Protein AF-A0A2S7KS00-F1 (afdb_monomer_lite)

Structure (mmCIF, N/CA/C/O backbone):
data_AF-A0A2S7KS00-F1
#
_entry.id   AF-A0A2S7KS00-F1
#
loop_
_atom_site.group_PDB
_atom_site.id
_atom_site.type_symbol
_atom_site.label_atom_id
_atom_site.label_alt_id
_atom_site.label_comp_id
_atom_site.label_asym_id
_atom_site.label_entity_id
_atom_site.label_seq_id
_atom_site.pdbx_PDB_ins_code
_atom_site.Cartn_x
_atom_site.Cartn_y
_atom_site.Cartn_z
_atom_site.occupancy
_atom_site.B_iso_or_equiv
_atom_site.auth_seq_id
_atom_site.auth_comp_id
_atom_site.auth_asym_id
_atom_site.auth_atom_id
_atom_site.pdbx_PDB_model_num
ATOM 1 N N . MET A 1 1 ? -24.571 -26.492 71.566 1.00 61.16 1 MET A N 1
ATOM 2 C CA . MET A 1 1 ? -25.296 -26.239 70.298 1.00 61.16 1 MET A CA 1
ATOM 3 C C . MET A 1 1 ? -25.253 -24.771 69.867 1.00 61.16 1 MET A C 1
ATOM 5 O O . MET A 1 1 ? -24.760 -24.516 68.781 1.00 61.16 1 MET A O 1
ATOM 9 N N . LYS A 1 2 ? -25.636 -23.792 70.708 1.00 59.25 2 LYS A N 1
ATOM 10 C CA . LYS A 1 2 ? -25.633 -22.357 70.330 1.00 59.25 2 LYS A CA 1
ATOM 11 C C . LYS A 1 2 ? -24.275 -21.814 69.836 1.00 59.25 2 LYS A C 1
ATOM 13 O O . LYS A 1 2 ? -24.234 -21.156 68.812 1.00 59.25 2 LYS A O 1
ATOM 18 N N . LYS A 1 3 ? -23.161 -22.161 70.500 1.00 67.00 3 LYS A N 1
ATOM 19 C CA . LYS A 1 3 ? -21.808 -21.694 70.119 1.00 67.00 3 LYS A CA 1
ATOM 20 C C . LYS A 1 3 ? -21.286 -22.278 68.794 1.00 67.00 3 LYS A C 1
ATOM 22 O O . LYS A 1 3 ? -20.526 -21.616 68.103 1.00 67.00 3 LYS A O 1
ATOM 27 N N . VAL A 1 4 ? -21.718 -23.491 68.433 1.00 77.94 4 VAL A N 1
ATOM 28 C CA . VAL A 1 4 ? -21.354 -24.140 67.156 1.00 77.94 4 VAL A CA 1
ATOM 29 C C . VAL A 1 4 ? -22.113 -23.489 66.001 1.00 77.94 4 VAL A C 1
ATOM 31 O O . VAL A 1 4 ? -21.531 -23.222 64.958 1.00 77.94 4 VAL A O 1
ATOM 34 N N . PHE A 1 5 ? -23.386 -23.151 66.221 1.00 80.12 5 PHE A N 1
ATOM 35 C CA . PHE A 1 5 ? -24.198 -22.432 65.241 1.00 80.12 5 PHE A CA 1
ATOM 36 C C . PHE A 1 5 ? -23.624 -21.040 64.932 1.00 80.12 5 PHE A C 1
ATOM 38 O O . PHE A 1 5 ? -23.524 -20.659 63.772 1.00 80.12 5 PHE A O 1
ATOM 45 N N . THR A 1 6 ? -23.162 -20.312 65.956 1.00 78.88 6 THR A N 1
ATOM 46 C CA . THR A 1 6 ? -22.504 -19.006 65.778 1.00 78.88 6 THR A CA 1
ATOM 47 C C . THR A 1 6 ? -21.191 -19.109 64.995 1.00 78.88 6 THR A C 1
ATOM 49 O O . THR A 1 6 ? -20.925 -18.259 64.154 1.00 78.88 6 THR A O 1
ATOM 52 N N . LEU A 1 7 ? -20.388 -20.155 65.226 1.00 78.50 7 LEU A N 1
ATOM 53 C CA . LEU A 1 7 ? -19.131 -20.365 64.500 1.00 78.50 7 LEU A CA 1
ATOM 54 C C . LEU A 1 7 ? -19.376 -20.690 63.016 1.00 78.50 7 LEU A C 1
ATOM 56 O O . LEU A 1 7 ? -18.707 -20.132 62.155 1.00 78.50 7 LEU A O 1
ATOM 60 N N . ILE A 1 8 ? -20.368 -21.537 62.715 1.00 79.56 8 ILE A N 1
ATOM 61 C CA . ILE A 1 8 ? -20.764 -21.869 61.334 1.00 79.56 8 ILE A CA 1
ATOM 62 C C . ILE A 1 8 ? -21.272 -20.622 60.599 1.00 79.56 8 ILE A C 1
ATOM 64 O O . ILE A 1 8 ? -20.906 -20.401 59.447 1.00 79.56 8 ILE A O 1
ATOM 68 N N . LEU A 1 9 ? -22.058 -19.777 61.274 1.00 76.19 9 LEU A N 1
ATOM 69 C CA . LEU A 1 9 ? -22.568 -18.529 60.704 1.00 76.19 9 LEU A CA 1
ATOM 70 C C . LEU A 1 9 ? -21.435 -17.546 60.359 1.00 76.19 9 LEU A C 1
ATOM 72 O O . LEU A 1 9 ? -21.480 -16.916 59.311 1.00 76.19 9 LEU A O 1
ATOM 76 N N . ILE A 1 10 ? -20.400 -17.460 61.203 1.00 76.38 10 ILE A N 1
ATOM 77 C CA . ILE A 1 10 ? -19.220 -16.611 60.974 1.00 76.38 10 ILE A CA 1
ATOM 78 C C . ILE A 1 10 ? -18.357 -17.151 59.820 1.00 76.38 10 ILE A C 1
ATOM 80 O O . ILE A 1 10 ? -17.912 -16.382 58.973 1.00 76.38 10 ILE A O 1
ATOM 84 N N . VAL A 1 11 ? -18.154 -18.469 59.730 1.00 72.75 11 VAL A N 1
ATOM 85 C CA . VAL A 1 11 ? -17.378 -19.090 58.638 1.00 72.75 11 VAL A CA 1
ATOM 86 C C . VAL A 1 11 ? -18.076 -18.926 57.279 1.00 72.75 11 VAL A C 1
ATOM 88 O O . VAL A 1 11 ? -17.405 -18.690 56.278 1.00 72.75 11 VAL A O 1
ATOM 91 N N . LEU A 1 12 ? -19.414 -18.955 57.239 1.00 69.06 12 LEU A N 1
ATOM 92 C CA . LEU A 1 12 ? -20.202 -18.706 56.022 1.00 69.06 12 LEU A CA 1
ATOM 93 C C . LEU A 1 12 ? -20.148 -17.245 55.537 1.00 69.06 12 LEU A C 1
ATOM 95 O O . LEU A 1 12 ? -20.413 -16.997 54.366 1.00 69.06 12 LEU A O 1
ATOM 99 N N . THR A 1 13 ? -19.780 -16.287 56.396 1.00 66.25 13 THR A N 1
ATOM 100 C CA . THR A 1 13 ? -19.637 -14.867 56.012 1.00 66.25 13 THR A CA 1
ATOM 101 C C . THR A 1 13 ? -18.268 -14.498 55.422 1.00 66.25 13 THR A C 1
ATOM 103 O O . THR A 1 13 ? -18.103 -13.375 54.959 1.00 66.25 13 THR A O 1
ATOM 106 N N . PHE A 1 14 ? -17.299 -15.425 55.389 1.00 60.22 14 PHE A N 1
ATOM 107 C CA . PHE A 1 14 ? -15.953 -15.208 54.824 1.00 60.22 14 PHE A CA 1
ATOM 108 C C . PHE A 1 14 ? -15.787 -15.699 53.375 1.00 60.22 14 PHE A C 1
ATOM 110 O O . PHE A 1 14 ? -14.663 -15.869 52.905 1.00 60.22 14 PHE A O 1
ATOM 117 N N . SER A 1 15 ? -16.873 -15.940 52.636 1.00 63.06 15 SER A N 1
ATOM 118 C CA . SER A 1 15 ? -16.767 -16.233 51.204 1.00 63.06 15 SER A CA 1
ATOM 119 C C . SER A 1 15 ? -16.172 -15.029 50.464 1.00 63.06 15 SER A C 1
ATOM 121 O O . SER A 1 15 ? -16.746 -13.941 50.506 1.00 63.06 15 SER A O 1
ATOM 123 N N . SER A 1 16 ? -15.035 -15.223 49.792 1.00 63.44 16 SER A N 1
ATOM 124 C CA . SER A 1 16 ? -14.362 -14.197 48.992 1.00 63.44 16 SER A CA 1
ATOM 125 C C . SER A 1 16 ? -15.311 -13.621 47.940 1.00 63.44 16 SER A C 1
ATOM 127 O O . SER A 1 16 ? -15.657 -14.294 46.970 1.00 63.44 16 SER A O 1
ATOM 129 N N . VAL A 1 17 ? -15.729 -12.370 48.123 1.00 64.88 17 VAL A N 1
ATOM 130 C CA . VAL A 1 17 ? -16.501 -11.634 47.119 1.00 64.88 17 VAL A CA 1
ATOM 131 C C . VAL A 1 17 ? -15.512 -11.134 46.068 1.00 64.88 17 VAL A C 1
ATOM 133 O O . VAL A 1 17 ? -14.644 -10.317 46.373 1.00 64.88 17 VAL A O 1
ATOM 136 N N . ARG A 1 18 ? -15.596 -11.648 44.837 1.00 68.81 18 ARG A N 1
ATOM 137 C CA . ARG A 1 18 ? -14.842 -11.094 43.704 1.00 68.81 18 ARG A CA 1
ATOM 138 C C . ARG A 1 18 ? -15.461 -9.746 43.320 1.00 68.81 18 ARG A C 1
ATOM 140 O O . ARG A 1 18 ? -16.644 -9.687 42.998 1.00 68.81 18 ARG A O 1
ATOM 147 N N . ALA A 1 19 ? -14.674 -8.672 43.368 1.00 70.75 19 ALA A N 1
ATOM 148 C CA . ALA A 1 19 ? -15.085 -7.338 42.934 1.00 70.75 19 ALA A CA 1
ATOM 149 C C . ALA A 1 19 ? -14.701 -7.129 41.460 1.00 70.75 19 ALA A C 1
ATOM 151 O O . ALA A 1 19 ? -13.689 -6.511 41.151 1.00 70.75 19 ALA A O 1
ATOM 152 N N . GLN A 1 20 ? -15.493 -7.702 40.559 1.00 85.38 20 GLN A N 1
ATOM 153 C CA . GLN A 1 20 ? -15.443 -7.440 39.118 1.00 85.38 20 GLN A CA 1
ATOM 154 C C . GLN A 1 20 ? -16.557 -6.454 38.758 1.00 85.38 20 GLN A C 1
ATOM 156 O O . GLN A 1 20 ? -17.681 -6.587 39.252 1.00 85.38 20 GLN A O 1
ATOM 161 N N . ILE A 1 21 ? -16.252 -5.445 37.941 1.00 91.38 21 ILE A N 1
ATOM 162 C CA . ILE A 1 21 ? -17.229 -4.425 37.555 1.00 91.38 21 ILE A CA 1
ATOM 163 C C . ILE A 1 21 ? -17.956 -4.916 36.305 1.00 91.38 21 ILE A C 1
ATOM 165 O O . ILE A 1 21 ? -17.418 -4.879 35.206 1.00 91.38 21 ILE A O 1
ATOM 169 N N . GLY A 1 22 ? -19.190 -5.381 36.476 1.00 90.19 22 GLY A N 1
ATOM 170 C CA . GLY A 1 22 ? -20.111 -5.620 35.369 1.00 90.19 22 GLY A CA 1
ATOM 171 C C . GLY A 1 22 ? -21.019 -4.414 35.157 1.00 90.19 22 GLY A C 1
ATOM 172 O O . GLY A 1 22 ? -21.715 -4.006 36.087 1.00 90.19 22 GLY A O 1
ATOM 173 N N . ILE A 1 23 ? -21.057 -3.858 33.947 1.00 94.19 23 ILE A N 1
ATOM 174 C CA . ILE A 1 23 ? -22.064 -2.871 33.543 1.00 94.19 23 ILE A CA 1
ATOM 175 C C . ILE A 1 23 ? -23.033 -3.560 32.590 1.00 94.19 23 ILE A C 1
ATOM 177 O O . ILE A 1 23 ? -22.658 -4.006 31.507 1.00 94.19 23 ILE A O 1
ATOM 181 N N . ASN A 1 24 ? -24.297 -3.646 33.012 1.00 92.19 24 ASN A N 1
ATOM 182 C CA . ASN A 1 24 ? -25.370 -4.315 32.270 1.00 92.19 24 ASN A CA 1
ATOM 183 C C . ASN A 1 24 ? -25.102 -5.818 31.989 1.00 92.19 24 ASN A C 1
ATOM 185 O O . ASN A 1 24 ? -25.682 -6.412 31.087 1.00 92.19 24 ASN A O 1
ATOM 189 N N . THR A 1 25 ? -24.263 -6.451 32.817 1.00 91.62 25 THR A N 1
ATOM 190 C CA . THR A 1 25 ? -24.068 -7.905 32.905 1.00 91.62 25 THR A CA 1
ATOM 191 C C . THR A 1 25 ? -23.959 -8.313 34.375 1.00 91.62 25 THR A C 1
ATOM 193 O O . THR A 1 25 ? -23.374 -7.596 35.186 1.00 91.62 25 THR A O 1
ATOM 196 N N . THR A 1 26 ? -24.544 -9.456 34.738 1.00 89.75 26 THR A N 1
ATOM 197 C CA . THR A 1 26 ? -24.428 -10.033 36.095 1.00 89.75 26 THR A CA 1
ATOM 198 C C . THR A 1 26 ? -23.352 -11.112 36.183 1.00 89.75 26 THR A C 1
ATOM 200 O O . THR A 1 26 ? -23.001 -11.550 37.276 1.00 89.75 26 THR A O 1
ATOM 203 N N . THR A 1 27 ? -22.793 -11.505 35.040 1.00 90.62 27 THR A N 1
ATOM 204 C CA . THR A 1 27 ? -21.744 -12.515 34.921 1.00 90.62 27 THR A CA 1
ATOM 205 C C . THR A 1 27 ? -20.602 -11.964 34.065 1.00 90.62 27 THR A C 1
ATOM 207 O O . THR A 1 27 ? -20.501 -12.346 32.898 1.00 90.62 27 THR A O 1
ATOM 210 N N . PRO A 1 28 ? -19.771 -11.042 34.596 1.00 91.56 28 PRO A N 1
ATOM 211 C CA . PRO A 1 28 ? -18.593 -10.560 33.878 1.00 91.56 28 PRO A CA 1
ATOM 212 C C . PRO A 1 28 ? -17.694 -11.709 33.415 1.00 91.56 28 PRO A C 1
ATOM 214 O O . PRO A 1 28 ? -17.532 -12.687 34.154 1.00 91.56 28 PRO A O 1
ATOM 217 N N . ALA A 1 29 ? -17.126 -11.581 32.216 1.00 92.00 29 ALA A N 1
ATOM 218 C CA . ALA A 1 29 ? -16.214 -12.557 31.633 1.00 92.00 29 ALA A CA 1
ATOM 219 C C . ALA A 1 29 ? -15.033 -12.870 32.569 1.00 92.00 29 ALA A C 1
ATOM 221 O O . ALA A 1 29 ? -14.510 -11.993 33.263 1.00 92.00 29 ALA A O 1
ATOM 222 N N . ASP A 1 30 ? -14.592 -14.132 32.592 1.00 89.75 30 ASP A N 1
ATOM 223 C CA . ASP A 1 30 ? -13.429 -14.515 33.394 1.00 89.75 30 ASP A CA 1
ATOM 224 C C . ASP A 1 30 ? -12.167 -13.844 32.829 1.00 89.75 30 ASP A C 1
ATOM 226 O O . ASP A 1 30 ? -11.928 -13.853 31.623 1.00 89.75 30 ASP A O 1
ATOM 230 N N . GLY A 1 31 ? -11.390 -13.209 33.706 1.00 88.19 31 GLY A N 1
ATOM 231 C CA . GLY A 1 31 ? -10.249 -12.369 33.328 1.00 88.19 31 GLY A CA 1
ATOM 232 C C . GLY A 1 31 ? -10.566 -10.881 33.110 1.00 88.19 31 GLY A C 1
ATOM 233 O O . GLY A 1 31 ? -9.629 -10.090 33.028 1.00 88.19 31 GLY A O 1
ATOM 234 N N . ALA A 1 32 ? -11.837 -10.463 33.085 1.00 90.56 32 ALA A N 1
ATOM 235 C CA . ALA A 1 32 ? -12.204 -9.050 32.963 1.00 90.56 32 ALA A CA 1
ATOM 236 C C . ALA A 1 32 ? -12.336 -8.366 34.337 1.00 90.56 32 ALA A C 1
ATOM 238 O O . ALA A 1 32 ? -13.118 -8.785 35.192 1.00 90.56 32 ALA A O 1
ATOM 239 N N . ILE A 1 33 ? -11.605 -7.264 34.540 1.00 92.44 33 ILE A N 1
ATOM 240 C CA . ILE A 1 33 ? -11.817 -6.366 35.694 1.00 92.44 33 ILE A CA 1
ATOM 241 C C . ILE A 1 33 ? -13.057 -5.480 35.470 1.00 92.44 33 ILE A C 1
ATOM 243 O O . ILE A 1 33 ? -13.782 -5.184 36.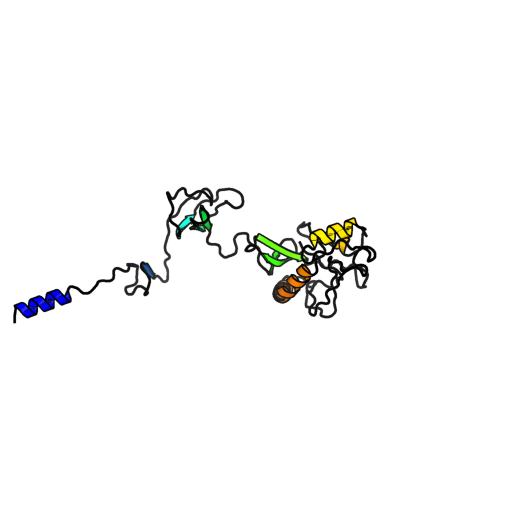423 1.00 92.44 33 ILE A O 1
ATOM 247 N N . LEU A 1 34 ? -13.318 -5.102 34.215 1.00 93.00 34 LEU A N 1
ATOM 248 C CA . LEU A 1 34 ? -14.488 -4.356 33.757 1.00 93.00 34 LEU A CA 1
ATOM 249 C C . LEU A 1 34 ? -15.080 -5.063 32.531 1.00 93.00 34 LEU A C 1
ATOM 251 O O . LEU A 1 34 ? -14.376 -5.254 31.544 1.00 93.00 34 LEU A O 1
ATOM 255 N N . ASP A 1 35 ? -16.358 -5.428 32.595 1.00 94.94 35 ASP A N 1
ATOM 256 C CA . ASP A 1 35 ? -17.117 -6.022 31.490 1.00 94.94 35 ASP A CA 1
ATOM 257 C C . ASP A 1 35 ? -18.397 -5.211 31.255 1.00 94.94 35 ASP A C 1
ATOM 259 O O . ASP A 1 35 ? -19.168 -4.959 32.186 1.00 94.94 35 ASP A O 1
ATOM 263 N N . ILE A 1 36 ? -18.610 -4.767 30.018 1.00 95.12 36 ILE A N 1
ATOM 264 C CA . ILE A 1 36 ? -19.719 -3.897 29.626 1.00 95.12 36 ILE A CA 1
ATOM 265 C C . ILE A 1 36 ? -20.469 -4.580 28.487 1.00 95.12 36 ILE A C 1
ATOM 267 O O . ILE A 1 36 ? -19.920 -4.767 27.404 1.00 95.12 36 ILE A O 1
ATOM 271 N N . SER A 1 37 ? -21.743 -4.911 28.711 1.00 94.75 37 SER A N 1
ATOM 272 C CA . SER A 1 37 ? -22.574 -5.592 27.714 1.00 94.75 37 SER A CA 1
ATOM 273 C C . SER A 1 37 ? -23.745 -4.722 27.266 1.00 94.75 37 SER A C 1
ATOM 275 O O . SER A 1 37 ? -24.525 -4.230 28.079 1.00 94.75 37 SER A O 1
ATOM 277 N N . SER A 1 38 ? -23.907 -4.521 25.962 1.00 95.50 38 SER A N 1
ATOM 278 C CA . SER A 1 38 ? -25.078 -3.872 25.370 1.00 95.50 38 SER A CA 1
ATOM 279 C C . SER A 1 38 ? -25.224 -4.305 23.913 1.00 95.50 38 SER A C 1
ATOM 281 O O . SER A 1 38 ? -24.229 -4.549 23.238 1.00 95.50 38 SER A O 1
ATOM 283 N N . SER A 1 39 ? -26.462 -4.414 23.427 1.00 96.00 39 SER A N 1
ATOM 284 C CA . SER A 1 39 ? -26.762 -4.700 22.018 1.00 96.00 39 SER A CA 1
ATOM 285 C C . SER A 1 39 ? -26.908 -3.440 21.160 1.00 96.00 39 SER A C 1
ATOM 287 O O . SER A 1 39 ? -27.015 -3.548 19.943 1.00 96.00 39 SER A O 1
ATOM 289 N N . ASP A 1 40 ? -26.992 -2.262 21.784 1.00 96.00 40 ASP A N 1
ATOM 290 C CA . ASP A 1 40 ? -27.431 -1.016 21.144 1.00 96.00 40 ASP A CA 1
ATOM 291 C C . ASP A 1 40 ? -26.721 0.253 21.656 1.00 96.00 40 ASP A C 1
ATOM 293 O O . ASP A 1 40 ? -27.003 1.352 21.176 1.00 96.00 40 ASP A O 1
ATOM 297 N N . LYS A 1 41 ? -25.797 0.136 22.617 1.00 95.12 41 LYS A N 1
ATOM 298 C CA . LYS A 1 41 ? -25.021 1.250 23.181 1.00 95.12 41 LYS A CA 1
ATOM 299 C C . LYS A 1 41 ? -23.530 0.941 23.156 1.00 95.12 41 LYS A C 1
ATOM 301 O O . LYS A 1 41 ? -23.116 -0.200 23.332 1.00 95.12 41 LYS A O 1
ATOM 306 N N . GLY A 1 42 ? -22.732 1.990 22.987 1.00 90.94 42 GLY A N 1
ATOM 307 C CA . GLY A 1 42 ? -21.276 1.938 23.091 1.00 90.94 42 GLY A CA 1
ATOM 308 C C . GLY A 1 42 ? -20.753 2.521 24.403 1.00 90.94 42 GLY A C 1
ATOM 309 O O . GLY A 1 42 ? -21.511 3.020 25.239 1.00 90.94 42 GLY A O 1
ATOM 310 N N . VAL A 1 43 ? -19.430 2.492 24.551 1.00 93.81 43 VAL A N 1
ATOM 311 C CA . VAL A 1 43 ? -18.707 3.162 25.636 1.00 93.81 43 VAL A CA 1
ATOM 312 C C . VAL A 1 43 ? -18.155 4.479 25.106 1.00 93.81 43 VAL A C 1
ATOM 314 O O . VAL A 1 43 ? -17.436 4.504 24.109 1.00 93.81 43 VAL A O 1
ATOM 317 N N . MET A 1 44 ? -18.495 5.577 25.776 1.00 92.31 44 MET A N 1
ATOM 318 C CA . MET A 1 44 ? -17.906 6.880 25.490 1.00 92.31 44 MET A CA 1
ATOM 319 C C . MET A 1 44 ? -16.665 7.063 26.361 1.00 92.31 44 MET A C 1
ATOM 321 O O . MET A 1 44 ? -16.760 7.102 27.588 1.00 92.31 44 MET A O 1
ATOM 325 N N . PHE A 1 45 ? -15.510 7.159 25.716 1.00 94.50 45 PHE A N 1
ATOM 326 C CA . PHE A 1 45 ? -14.235 7.444 26.367 1.00 94.50 45 PHE A CA 1
ATOM 327 C C . PHE A 1 45 ? -14.008 8.959 26.486 1.00 94.50 45 PHE A C 1
ATOM 329 O O . PHE A 1 45 ? -14.758 9.732 25.882 1.00 94.50 45 PHE A O 1
ATOM 336 N N . PRO A 1 46 ? -13.017 9.416 27.276 1.00 97.00 46 PRO A N 1
ATOM 337 C CA . PRO A 1 46 ? -12.711 10.837 27.387 1.00 97.00 46 PRO A CA 1
ATOM 338 C C . PRO A 1 46 ? -12.439 11.469 26.017 1.00 97.00 46 PRO A C 1
ATOM 340 O O . PRO A 1 46 ? -11.557 11.023 25.282 1.00 97.00 46 PRO A O 1
ATOM 343 N N . ASN A 1 47 ? -13.196 12.518 25.697 1.00 97.44 47 ASN A N 1
ATOM 344 C CA . ASN A 1 47 ? -12.987 13.333 24.506 1.00 97.44 47 ASN A CA 1
ATOM 345 C C . ASN A 1 47 ? -11.980 14.435 24.827 1.00 97.44 47 ASN A C 1
ATOM 347 O O . ASN A 1 47 ? -12.258 15.289 25.672 1.00 97.44 47 ASN A O 1
ATOM 351 N N . ILE A 1 48 ? -10.839 14.434 24.148 1.00 97.00 48 ILE A N 1
ATOM 352 C CA . ILE A 1 48 ? -9.769 15.408 24.360 1.00 97.00 48 ILE A CA 1
ATOM 353 C C . ILE A 1 48 ? -9.369 16.062 23.038 1.00 97.00 48 ILE A C 1
ATOM 355 O O . ILE A 1 48 ? -9.467 15.452 21.980 1.00 97.00 48 ILE A O 1
ATOM 359 N N . ALA A 1 49 ? -8.912 17.309 23.084 1.00 97.69 49 ALA A N 1
ATOM 360 C CA . ALA A 1 49 ? -8.352 17.984 21.918 1.00 97.69 49 ALA A CA 1
ATOM 361 C C . ALA A 1 49 ? -6.825 17.860 21.965 1.00 97.69 49 ALA A C 1
ATOM 363 O O . ALA A 1 49 ? -6.178 18.602 22.704 1.00 97.69 49 ALA A O 1
ATOM 364 N N . LEU A 1 50 ? -6.266 16.910 21.214 1.00 97.69 50 LEU A N 1
ATOM 365 C CA . LEU A 1 50 ? -4.818 16.774 21.063 1.00 97.69 50 LEU A CA 1
ATOM 366 C C . LEU A 1 50 ? -4.272 17.891 20.170 1.00 97.69 50 LEU A C 1
ATOM 368 O O . LEU A 1 50 ? -4.922 18.305 19.209 1.00 97.69 50 LEU A O 1
ATOM 372 N N . SER A 1 51 ? -3.068 18.374 20.474 1.00 97.00 51 SER A N 1
ATOM 373 C CA . SER A 1 51 ? -2.373 19.360 19.635 1.00 97.00 51 SER A CA 1
ATOM 374 C C . SER A 1 51 ? -1.401 18.729 18.640 1.00 97.00 51 SER A C 1
ATOM 376 O O . SER A 1 51 ? -1.152 19.319 17.593 1.00 97.00 51 SER A O 1
ATOM 378 N N . SER A 1 52 ? -0.835 17.571 18.984 1.00 95.31 52 SER A N 1
ATOM 379 C CA . SER A 1 52 ? 0.139 16.808 18.198 1.00 95.31 52 SER A CA 1
ATOM 380 C C . SER A 1 52 ? 0.284 15.412 18.814 1.00 95.31 52 SER A C 1
ATOM 382 O O . SER A 1 52 ? -0.100 15.217 19.971 1.00 95.31 52 SER A O 1
ATOM 384 N N . ARG A 1 53 ? 0.826 14.444 18.070 1.00 94.94 53 ARG A N 1
ATOM 385 C CA . ARG A 1 53 ? 1.057 13.082 18.580 1.00 94.94 53 ARG A CA 1
ATOM 386 C C . ARG A 1 53 ? 2.151 13.025 19.644 1.00 94.94 53 ARG A C 1
ATOM 388 O O . ARG A 1 53 ? 2.003 12.292 20.608 1.00 94.94 53 ARG A O 1
ATOM 395 N N . ASP A 1 54 ? 3.186 13.840 19.519 1.00 95.19 54 ASP A N 1
ATOM 396 C CA . ASP A 1 54 ? 4.355 13.917 20.408 1.00 95.19 54 ASP A CA 1
ATOM 397 C C . ASP A 1 54 ? 4.160 14.848 21.623 1.00 95.19 54 ASP A C 1
ATOM 399 O O . ASP A 1 54 ? 5.113 15.211 22.313 1.00 95.19 54 ASP A O 1
ATOM 403 N N . VAL A 1 55 ? 2.920 15.270 21.898 1.00 96.62 55 VAL A N 1
ATOM 404 C CA . VAL A 1 55 ? 2.588 16.155 23.021 1.00 96.62 55 VAL A CA 1
ATOM 405 C C . VAL A 1 55 ? 1.635 15.443 23.976 1.00 96.62 55 VAL A C 1
ATOM 407 O O . VAL A 1 55 ? 0.492 15.159 23.629 1.00 96.62 55 VAL A O 1
ATOM 410 N N . GLU A 1 56 ? 2.081 15.210 25.214 1.00 96.50 56 GLU A N 1
ATOM 411 C CA . GLU A 1 56 ? 1.276 14.564 26.268 1.00 96.50 56 GLU A CA 1
ATOM 412 C C . GLU A 1 56 ? -0.019 15.330 26.580 1.00 96.50 56 GLU A C 1
ATOM 414 O O . GLU A 1 56 ? -1.095 14.746 26.747 1.00 96.50 56 GLU A O 1
ATOM 419 N N . ALA A 1 57 ? 0.073 16.663 26.625 1.00 95.56 57 ALA A N 1
ATOM 420 C CA . ALA A 1 57 ? -1.060 17.527 26.920 1.00 95.56 57 ALA A CA 1
ATOM 421 C C . ALA A 1 57 ? -2.215 17.290 25.923 1.00 95.56 57 ALA A C 1
ATOM 423 O O . ALA A 1 57 ? -1.989 17.159 24.720 1.00 95.56 57 ALA A O 1
ATOM 424 N N . PRO A 1 58 ? -3.475 17.274 26.395 1.00 95.25 58 PRO A N 1
ATOM 425 C CA . PRO A 1 58 ? -3.954 17.760 27.690 1.00 95.25 58 PRO A CA 1
ATOM 426 C C . PRO A 1 58 ? -3.930 16.726 28.828 1.00 95.25 58 PRO A C 1
ATOM 428 O O . PRO A 1 58 ? -4.359 17.052 29.935 1.00 95.25 58 PRO A O 1
ATOM 431 N N . VAL A 1 59 ? -3.458 15.500 28.591 1.00 95.56 59 VAL A N 1
ATOM 432 C CA . VAL A 1 59 ? -3.314 14.502 29.657 1.00 95.56 59 VAL A CA 1
ATOM 433 C C . VAL A 1 59 ? -1.962 14.717 30.331 1.00 95.56 59 VAL A C 1
ATOM 435 O O . VAL A 1 59 ? -0.936 14.780 29.672 1.00 95.56 59 VAL A O 1
ATOM 438 N N . THR A 1 60 ? -1.950 14.902 31.649 1.00 95.12 60 THR A N 1
ATOM 439 C CA . THR A 1 60 ? -0.702 15.078 32.408 1.00 95.12 60 THR A CA 1
ATOM 440 C C . THR A 1 60 ? -0.151 13.715 32.799 1.00 95.12 60 THR A C 1
ATOM 442 O O . THR A 1 60 ? -0.883 12.955 33.433 1.00 95.12 60 THR A O 1
ATOM 445 N N . GLU A 1 61 ? 1.111 13.434 32.456 1.00 93.56 61 GLU A N 1
ATOM 446 C CA . GLU A 1 61 ? 1.795 12.165 32.759 1.00 93.56 61 GLU A CA 1
ATOM 447 C C . GLU A 1 61 ? 0.964 10.939 32.322 1.00 93.56 61 GLU A C 1
ATOM 449 O O . GLU A 1 61 ? 0.594 10.096 33.155 1.00 93.56 61 GLU A O 1
ATOM 454 N N . PRO A 1 62 ? 0.567 10.852 31.036 1.00 95.31 62 PRO A N 1
ATOM 455 C CA . PRO A 1 62 ? -0.229 9.735 30.568 1.00 95.31 62 PRO A CA 1
ATOM 456 C C . PRO A 1 62 ? 0.521 8.414 30.784 1.00 95.31 62 PRO A C 1
ATOM 458 O O . PRO A 1 62 ? 1.669 8.236 30.392 1.00 95.31 62 PRO A O 1
ATOM 461 N N . THR A 1 63 ? -0.143 7.458 31.431 1.00 96.69 63 THR A N 1
ATOM 462 C CA . THR A 1 63 ? 0.376 6.094 31.578 1.00 96.69 63 THR A CA 1
ATOM 463 C C . THR A 1 63 ? 0.183 5.325 30.273 1.00 96.69 63 THR A C 1
ATOM 465 O O . THR A 1 63 ? -0.814 5.534 29.576 1.00 96.69 63 THR A O 1
ATOM 468 N N . HIS A 1 64 ? 1.104 4.410 29.960 1.00 96.31 64 HIS A N 1
ATOM 469 C CA . HIS A 1 64 ? 0.983 3.510 28.813 1.00 96.31 64 HIS A CA 1
ATOM 470 C C . HIS A 1 64 ? -0.412 2.874 28.729 1.00 96.31 64 HIS A C 1
ATOM 472 O O . HIS A 1 64 ? -0.933 2.344 29.716 1.00 96.31 64 HIS A O 1
ATOM 478 N N . GLY A 1 65 ? -1.018 2.921 27.544 1.00 95.19 65 GLY A N 1
ATOM 479 C CA . GLY A 1 65 ? -2.333 2.337 27.287 1.00 95.19 65 GLY A CA 1
ATOM 480 C C . GLY A 1 65 ? -3.526 3.196 27.720 1.00 95.19 65 GLY A C 1
ATOM 481 O O . GLY A 1 65 ? -4.662 2.725 27.626 1.00 95.19 65 GLY A O 1
ATOM 482 N N . ILE A 1 66 ? -3.328 4.446 28.165 1.00 95.69 66 ILE A N 1
ATOM 483 C CA . ILE A 1 66 ? -4.444 5.396 28.308 1.00 95.69 66 ILE A CA 1
ATOM 484 C C . ILE A 1 66 ? -5.134 5.560 26.958 1.00 95.69 66 ILE A C 1
ATOM 486 O O . ILE A 1 66 ? -4.476 5.871 25.975 1.00 95.69 66 ILE A O 1
ATOM 490 N N . PHE A 1 67 ? -6.456 5.394 26.938 1.00 95.25 67 PHE A N 1
ATOM 491 C CA . PHE A 1 67 ? -7.283 5.424 25.735 1.00 95.25 67 PHE A CA 1
ATOM 492 C C . PHE A 1 67 ? -8.241 6.616 25.743 1.00 95.25 67 PHE A C 1
ATOM 494 O O . PHE A 1 67 ? -8.946 6.860 26.728 1.00 95.25 67 PHE A O 1
ATOM 501 N N . VAL A 1 68 ? -8.288 7.344 24.631 1.00 97.06 68 VAL A N 1
ATOM 502 C CA . VAL A 1 68 ? -9.026 8.605 24.489 1.00 97.06 68 VAL A CA 1
ATOM 503 C C . VAL A 1 68 ? -9.590 8.753 23.079 1.00 97.06 68 VAL A C 1
ATOM 505 O O . VAL A 1 68 ? -9.121 8.125 22.131 1.00 97.06 68 VAL A O 1
ATOM 508 N N . PHE A 1 69 ? -10.594 9.610 22.925 1.00 97.00 69 PHE A N 1
ATOM 509 C CA . PHE A 1 69 ? -11.054 10.061 21.615 1.00 97.00 69 PHE A CA 1
ATOM 510 C C . PHE A 1 69 ? -10.546 11.484 21.371 1.00 97.00 69 PHE A C 1
ATOM 512 O O . PHE A 1 69 ? -10.912 12.416 22.090 1.00 97.00 69 PHE A O 1
ATOM 519 N N . ASN A 1 70 ? -9.697 11.661 20.363 1.00 97.38 70 ASN A N 1
ATOM 520 C CA . ASN A 1 70 ? -9.261 12.974 19.920 1.00 97.38 70 ASN A CA 1
ATOM 521 C C . ASN A 1 70 ? -10.376 13.667 19.124 1.00 97.38 70 ASN A C 1
ATOM 523 O O . ASN A 1 70 ? -10.964 13.074 18.220 1.00 97.38 70 ASN A O 1
ATOM 527 N N . THR A 1 71 ? -10.639 14.937 19.422 1.00 97.06 71 THR A N 1
ATOM 528 C CA . THR A 1 71 ? -11.638 15.761 18.723 1.00 97.06 71 THR A CA 1
ATOM 529 C C . THR A 1 71 ? -11.033 16.797 17.778 1.00 97.06 71 THR A C 1
ATOM 531 O O . THR A 1 71 ? -11.781 17.487 17.089 1.00 97.06 71 THR A O 1
ATOM 534 N N . ALA A 1 72 ? -9.711 16.972 17.777 1.00 95.31 72 ALA A N 1
ATOM 535 C CA . ALA A 1 72 ? -9.039 18.043 17.047 1.00 95.31 72 ALA A CA 1
ATOM 536 C C . ALA A 1 72 ? -8.376 17.552 15.752 1.00 95.31 72 ALA A C 1
ATOM 538 O O . ALA A 1 72 ? -7.866 16.437 15.687 1.00 95.31 72 ALA A O 1
ATOM 539 N N . THR A 1 73 ? -8.329 18.430 14.749 1.00 93.62 73 THR A N 1
ATOM 540 C CA . THR A 1 73 ? -7.363 18.341 13.648 1.00 93.62 73 THR A CA 1
ATOM 541 C C . THR A 1 73 ? -6.262 19.359 13.923 1.00 93.62 73 THR A C 1
ATOM 543 O O . THR A 1 73 ? -6.541 20.560 13.922 1.00 93.62 73 THR A O 1
ATOM 546 N N . ALA A 1 74 ? -5.049 18.902 14.221 1.00 91.31 74 ALA A N 1
ATOM 547 C CA . ALA A 1 74 ? -3.936 19.755 14.647 1.00 91.31 74 ALA A CA 1
ATOM 548 C C . ALA A 1 74 ? -2.574 19.114 14.320 1.00 91.31 74 ALA A C 1
ATOM 550 O O . ALA A 1 74 ? -2.515 17.969 13.880 1.00 91.31 74 ALA A O 1
ATOM 551 N N . GLY A 1 75 ? -1.483 19.853 14.537 1.00 89.75 75 GLY A N 1
ATOM 552 C CA . GLY A 1 75 ? -0.123 19.409 14.218 1.00 89.75 75 GLY A CA 1
ATOM 553 C C . GLY A 1 75 ? 0.211 19.508 12.724 1.00 89.75 75 GLY A C 1
ATOM 554 O O . GLY A 1 75 ? -0.569 20.032 11.926 1.00 89.75 75 GLY A O 1
ATOM 555 N N . THR A 1 76 ? 1.401 19.040 12.350 1.00 78.12 76 THR A N 1
ATOM 556 C CA . THR A 1 76 ? 1.908 19.054 10.967 1.00 78.12 76 THR A CA 1
ATOM 557 C C . THR A 1 76 ? 2.730 17.802 10.678 1.00 78.12 76 THR A C 1
ATOM 559 O O . THR A 1 76 ? 3.443 17.332 11.563 1.00 78.12 76 THR A O 1
ATOM 562 N N . GLY A 1 77 ? 2.690 17.311 9.436 1.00 80.50 77 GLY A N 1
ATOM 563 C CA . GLY A 1 77 ? 3.439 16.119 9.018 1.00 80.50 77 GLY A CA 1
ATOM 564 C C . GLY A 1 77 ? 3.028 14.860 9.790 1.00 80.50 77 GLY A C 1
ATOM 565 O O . GLY A 1 77 ? 1.868 14.723 10.174 1.00 80.50 77 GLY A O 1
ATOM 566 N N . ASP A 1 78 ? 3.990 13.980 10.062 1.00 76.19 78 ASP A N 1
ATOM 567 C CA . ASP A 1 78 ? 3.782 12.669 10.708 1.00 76.19 78 ASP A CA 1
ATOM 568 C C . ASP A 1 78 ? 3.213 12.742 12.135 1.00 76.19 78 ASP A C 1
ATOM 570 O O . ASP A 1 78 ? 2.657 11.764 12.648 1.00 76.19 78 ASP A O 1
ATOM 574 N N . MET A 1 79 ? 3.331 13.912 12.770 1.00 86.56 79 MET A N 1
ATOM 575 C CA . MET A 1 79 ? 2.839 14.178 14.125 1.00 86.56 79 MET A CA 1
ATOM 576 C C . MET A 1 79 ? 1.440 14.800 14.139 1.00 86.56 79 MET A C 1
ATOM 578 O O . MET A 1 79 ? 0.898 15.091 15.208 1.00 86.56 79 MET A O 1
ATOM 582 N N . ALA A 1 80 ? 0.832 15.003 12.967 1.00 84.00 80 ALA A N 1
ATOM 583 C CA . ALA A 1 80 ? -0.526 15.506 12.872 1.00 84.00 80 ALA A CA 1
ATOM 584 C C . ALA A 1 80 ? -1.527 14.554 13.543 1.00 84.00 80 ALA A C 1
ATOM 586 O O . ALA A 1 80 ? -1.413 13.326 13.508 1.00 84.00 80 ALA A O 1
ATOM 587 N N . VAL A 1 81 ? -2.545 15.153 14.148 1.00 91.12 81 VAL A N 1
ATOM 588 C CA . VAL A 1 81 ? -3.677 14.458 14.749 1.00 91.12 81 VAL A CA 1
ATOM 589 C C . VAL A 1 81 ? -4.951 14.824 14.007 1.00 91.12 81 VAL A C 1
ATOM 591 O O . VAL A 1 81 ? -5.120 15.953 13.546 1.00 91.12 81 VAL A O 1
ATOM 594 N N . THR A 1 82 ? -5.862 13.866 13.911 1.00 92.31 82 THR A N 1
ATOM 595 C CA . THR A 1 82 ? -7.200 14.027 13.335 1.00 92.31 82 THR A CA 1
ATOM 596 C C . THR A 1 82 ? -8.223 13.382 14.269 1.00 92.31 82 THR A C 1
ATOM 598 O O . THR A 1 82 ? -7.848 12.582 15.134 1.00 92.31 82 THR A O 1
ATOM 601 N N . PRO A 1 83 ? -9.522 13.709 14.159 1.00 94.19 83 PRO A N 1
ATOM 602 C CA . PRO A 1 83 ? -10.532 13.096 15.007 1.00 94.19 83 PRO A CA 1
ATOM 603 C C . PRO A 1 83 ? -10.518 11.561 14.928 1.00 94.19 83 PRO A C 1
ATOM 605 O O . PRO A 1 83 ? -10.500 10.980 13.840 1.00 94.19 83 PRO A O 1
ATOM 608 N N . GLY A 1 84 ? -10.517 10.887 16.078 1.00 93.06 84 GLY A N 1
ATOM 609 C CA . GLY A 1 84 ? -10.424 9.427 16.147 1.00 93.06 84 GLY A CA 1
ATOM 610 C C . GLY A 1 84 ? -9.972 8.915 17.509 1.00 93.06 84 GLY A C 1
ATOM 611 O O . GLY A 1 84 ? -9.711 9.695 18.421 1.00 93.06 84 GLY A O 1
ATOM 612 N N . TYR A 1 85 ? -9.880 7.597 17.656 1.00 94.88 85 TYR A N 1
ATOM 613 C CA . TYR A 1 85 ? -9.393 6.984 18.890 1.00 94.88 85 TYR A CA 1
ATOM 614 C C . TYR A 1 85 ? -7.868 6.954 18.922 1.00 94.88 85 TYR A C 1
ATOM 616 O O . TYR A 1 85 ? -7.236 6.608 17.926 1.00 94.88 85 TYR A O 1
ATOM 624 N N . TYR A 1 86 ? -7.293 7.283 20.074 1.00 95.81 86 TYR A N 1
ATOM 625 C CA . TYR A 1 86 ? -5.856 7.260 20.323 1.00 95.81 86 TYR A CA 1
ATOM 626 C C . TYR A 1 86 ? -5.557 6.542 21.634 1.00 95.81 86 TYR A C 1
ATOM 628 O O . TYR A 1 86 ? -6.382 6.532 22.554 1.00 95.81 86 TYR A O 1
ATOM 636 N N . TRP A 1 87 ? -4.356 5.983 21.728 1.00 97.06 87 TRP A N 1
ATOM 637 C CA . TRP A 1 87 ? -3.778 5.538 22.986 1.00 97.06 87 TRP A CA 1
ATOM 638 C C . TRP A 1 87 ? -2.369 6.096 23.181 1.00 97.06 87 TRP A C 1
ATOM 640 O O . TRP A 1 87 ? -1.703 6.433 22.206 1.00 97.06 87 TRP A O 1
ATOM 650 N N . TRP A 1 88 ? -1.939 6.240 24.432 1.00 97.38 88 TRP A N 1
ATOM 651 C CA . TRP A 1 88 ? -0.589 6.707 24.751 1.00 97.38 88 TRP A CA 1
ATOM 652 C C . TRP A 1 88 ? 0.414 5.552 24.799 1.00 97.38 88 TRP A C 1
ATOM 654 O O . TRP A 1 88 ? 0.225 4.621 25.589 1.00 97.38 88 TRP A O 1
ATOM 664 N N . ASP A 1 89 ? 1.487 5.650 24.015 1.00 96.06 89 ASP A N 1
ATOM 665 C CA . ASP A 1 89 ? 2.634 4.746 24.060 1.00 96.06 89 ASP A CA 1
ATOM 666 C C . ASP A 1 89 ? 3.844 5.455 24.684 1.00 96.06 89 ASP A C 1
ATOM 668 O O . ASP A 1 89 ? 4.483 6.310 24.068 1.00 96.06 89 ASP A O 1
ATOM 672 N N . ASP A 1 90 ? 4.181 5.079 25.916 1.00 94.19 90 ASP A N 1
ATOM 673 C CA . ASP A 1 90 ? 5.335 5.623 26.639 1.00 94.19 90 ASP A CA 1
ATOM 674 C C . ASP A 1 90 ? 6.696 5.135 26.109 1.00 94.19 90 ASP A C 1
ATOM 676 O O . ASP A 1 90 ? 7.722 5.711 26.464 1.00 94.19 90 ASP A O 1
ATOM 680 N N . THR A 1 91 ? 6.729 4.112 25.247 1.00 93.62 91 THR A N 1
ATOM 681 C CA . THR A 1 91 ? 7.975 3.593 24.661 1.00 93.62 91 THR A CA 1
ATOM 682 C C . THR A 1 91 ? 8.493 4.520 23.566 1.00 93.62 91 THR A C 1
ATOM 684 O O . THR A 1 91 ? 9.706 4.661 23.401 1.00 93.62 91 THR A O 1
ATOM 687 N N . ILE A 1 92 ? 7.577 5.168 22.841 1.00 88.94 92 ILE A N 1
ATOM 688 C CA . ILE A 1 92 ? 7.886 6.165 21.806 1.00 88.94 92 ILE A CA 1
ATOM 689 C C . ILE A 1 92 ? 7.501 7.595 22.213 1.00 88.94 92 ILE A C 1
ATOM 691 O O . ILE A 1 92 ? 7.805 8.524 21.476 1.00 88.94 92 ILE A O 1
ATOM 695 N N . SER A 1 93 ? 6.883 7.782 23.386 1.00 94.44 93 SER A N 1
ATOM 696 C CA . SER A 1 93 ? 6.372 9.070 23.878 1.00 94.44 93 SER A CA 1
ATOM 697 C C . SER A 1 93 ? 5.389 9.740 22.909 1.00 94.44 93 SER A C 1
ATOM 699 O O . SER A 1 93 ? 5.468 10.945 22.666 1.00 94.44 93 SER A O 1
ATOM 701 N N . GLU A 1 94 ? 4.452 8.964 22.356 1.00 95.69 94 GLU A N 1
ATOM 702 C CA . GLU A 1 94 ? 3.478 9.470 21.384 1.00 95.69 94 GLU A CA 1
ATOM 703 C C . GLU A 1 94 ? 2.054 8.943 21.608 1.00 95.69 94 GLU A C 1
ATOM 705 O O . GLU A 1 94 ? 1.820 7.811 22.039 1.00 95.69 94 GLU A O 1
ATOM 710 N N . TRP A 1 95 ? 1.076 9.753 21.199 1.00 96.31 95 TRP A N 1
ATOM 711 C CA . TRP A 1 95 ? -0.284 9.317 20.920 1.00 96.31 95 TRP A CA 1
ATOM 712 C C . TRP A 1 95 ? -0.325 8.529 19.610 1.00 96.31 95 TRP A C 1
ATOM 714 O O . TRP A 1 95 ? -0.090 9.059 18.518 1.00 96.31 95 TRP A O 1
ATOM 724 N N . VAL A 1 96 ? -0.712 7.263 19.713 1.00 93.62 96 VAL A N 1
ATOM 725 C CA . VAL A 1 96 ? -0.872 6.340 18.591 1.00 93.62 96 VAL A CA 1
ATOM 726 C C . VAL A 1 96 ? -2.351 6.236 18.238 1.00 93.62 96 VAL A C 1
ATOM 728 O O . VAL A 1 96 ? -3.186 5.913 19.086 1.00 93.62 96 VAL A O 1
ATOM 731 N N . ARG A 1 97 ? -2.697 6.521 16.980 1.00 91.69 97 ARG A N 1
ATOM 732 C CA . ARG A 1 97 ? -4.079 6.429 16.494 1.00 91.69 97 ARG A CA 1
ATOM 733 C C . ARG A 1 97 ? -4.472 4.969 16.280 1.00 91.69 97 ARG A C 1
ATOM 735 O O . ARG A 1 97 ? -3.694 4.185 15.744 1.00 91.69 97 ARG A O 1
ATOM 742 N N . PHE A 1 98 ? -5.701 4.613 16.640 1.00 87.75 98 PHE A N 1
ATOM 743 C CA . PHE A 1 98 ? -6.326 3.389 16.145 1.00 87.75 98 PHE A CA 1
ATOM 744 C C . PHE A 1 98 ? -6.759 3.625 14.707 1.00 87.75 98 PHE A C 1
ATOM 746 O O . PHE A 1 98 ? -7.708 4.368 14.454 1.00 87.75 98 PHE A O 1
ATOM 753 N N . THR A 1 99 ? -6.054 2.997 13.779 1.00 73.94 99 THR A N 1
ATOM 754 C CA . THR A 1 99 ? -6.350 3.089 12.354 1.00 73.94 99 THR A CA 1
ATOM 755 C C . THR A 1 99 ? -7.115 1.836 11.932 1.00 73.94 99 THR A C 1
ATOM 757 O O . THR A 1 99 ? -6.860 0.736 12.430 1.00 73.94 99 THR A O 1
ATOM 760 N N . SER A 1 100 ? -8.054 1.972 11.000 1.00 58.44 100 SER A N 1
ATOM 761 C CA . SER A 1 100 ? -8.618 0.840 10.257 1.00 58.44 100 SER A CA 1
ATOM 762 C C . SER A 1 100 ? -7.661 0.401 9.142 1.00 58.44 100 SER A C 1
ATOM 764 O O . SER A 1 100 ? -8.104 0.124 8.045 1.00 58.44 100 SER A O 1
ATOM 766 N N . GLY A 1 101 ? -6.337 0.427 9.346 1.00 51.59 101 GLY A N 1
ATOM 767 C CA . GLY A 1 101 ? -5.363 0.200 8.265 1.00 51.59 101 GLY A CA 1
ATOM 768 C C . GLY A 1 101 ? -5.397 1.237 7.127 1.00 51.59 101 GLY A C 1
ATOM 769 O O . GLY A 1 101 ? -4.603 1.130 6.207 1.00 51.59 101 GLY A O 1
ATOM 770 N N . GLU A 1 102 ? -6.277 2.240 7.201 1.00 51.75 102 GLU A N 1
ATOM 771 C CA . GLU A 1 102 ? -6.568 3.216 6.137 1.00 51.75 102 GLU A CA 1
ATOM 772 C C . GLU A 1 102 ? -5.961 4.604 6.398 1.00 51.75 102 GLU A C 1
ATOM 774 O O . GLU A 1 102 ? -6.212 5.551 5.656 1.00 51.75 102 GLU A O 1
ATOM 779 N N . ASP A 1 103 ? -5.155 4.761 7.449 1.00 52.66 103 ASP A N 1
ATOM 780 C CA . ASP A 1 103 ? -4.497 6.038 7.722 1.00 52.66 103 ASP A CA 1
ATOM 781 C C . ASP A 1 103 ? -3.146 6.116 7.023 1.00 52.66 103 ASP A C 1
ATOM 783 O O . ASP A 1 103 ? -2.116 5.780 7.602 1.00 52.66 103 ASP A O 1
ATOM 787 N N . GLY A 1 104 ? -3.176 6.574 5.771 1.00 59.28 104 GLY A N 1
ATOM 788 C CA . GLY A 1 104 ? -2.002 7.059 5.036 1.00 59.28 104 GLY A CA 1
ATOM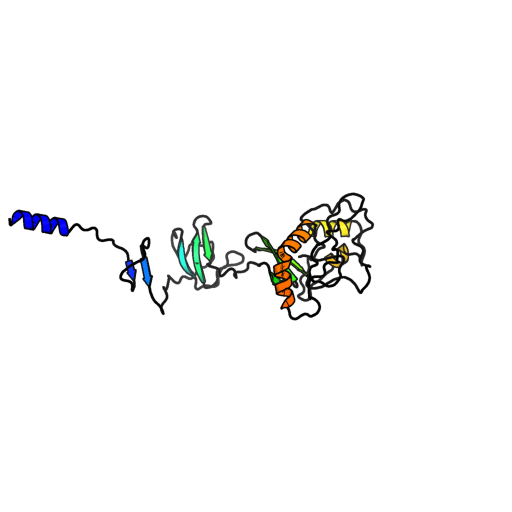 789 C C . GLY A 1 104 ? -0.949 6.012 4.672 1.00 59.28 104 GLY A C 1
ATOM 790 O O . GLY A 1 104 ? 0.104 6.388 4.171 1.00 59.28 104 GLY A O 1
ATOM 791 N N . ASN A 1 105 ? -1.221 4.732 4.916 1.00 70.31 105 ASN A N 1
ATOM 792 C CA . ASN A 1 105 ? -0.339 3.633 4.553 1.00 70.31 105 ASN A CA 1
ATOM 793 C C . ASN A 1 105 ? -0.887 2.926 3.315 1.00 70.31 105 ASN A C 1
ATOM 795 O O . ASN A 1 105 ? -2.056 2.538 3.286 1.00 70.31 105 ASN A O 1
ATOM 799 N N . HIS A 1 106 ? -0.022 2.724 2.328 1.00 79.31 106 HIS A N 1
ATOM 800 C CA . HIS A 1 106 ? -0.353 1.982 1.124 1.00 79.31 106 HIS A CA 1
ATOM 801 C C . HIS A 1 106 ? -0.475 0.484 1.395 1.00 79.31 106 HIS A C 1
ATOM 803 O O . HIS A 1 106 ? 0.177 -0.063 2.295 1.00 79.31 106 HIS A O 1
ATOM 809 N N . TYR A 1 107 ? -1.293 -0.202 0.596 1.00 85.62 107 TYR A N 1
ATOM 810 C CA . TYR A 1 107 ? -1.475 -1.653 0.682 1.00 85.62 107 TYR A CA 1
ATOM 811 C C . TYR A 1 107 ? -1.408 -2.328 -0.690 1.00 85.62 107 TYR A C 1
ATOM 813 O O . TYR A 1 107 ? -1.734 -1.745 -1.718 1.00 85.62 107 TYR A O 1
ATOM 821 N N . VAL A 1 108 ? -1.003 -3.601 -0.711 1.00 88.50 108 VAL A N 1
ATOM 822 C CA . VAL A 1 108 ? -0.921 -4.384 -1.954 1.00 88.50 108 VAL A CA 1
ATOM 823 C C . VAL A 1 108 ? -2.308 -4.524 -2.590 1.00 88.50 108 VAL A C 1
ATOM 825 O O . VAL A 1 108 ? -3.242 -5.017 -1.956 1.00 88.50 108 VAL A O 1
ATOM 828 N N . GLY A 1 109 ? -2.416 -4.132 -3.858 1.00 86.38 109 GLY A N 1
ATOM 829 C CA . GLY A 1 109 ? -3.649 -4.085 -4.642 1.00 86.38 109 GLY A CA 1
ATOM 830 C C . GLY A 1 109 ? -4.337 -2.718 -4.664 1.00 86.38 109 GLY A C 1
ATOM 831 O O . GLY A 1 109 ? -5.374 -2.577 -5.306 1.00 86.38 109 GLY A O 1
ATOM 832 N N . GLU A 1 110 ? -3.797 -1.717 -3.975 1.00 86.69 110 GLU A N 1
ATOM 833 C CA . GLU A 1 110 ? -4.276 -0.341 -4.076 1.00 86.69 110 GLU A CA 1
ATOM 834 C C . GLU A 1 110 ? -3.959 0.252 -5.456 1.00 86.69 110 GLU A C 1
ATOM 836 O O . GLU A 1 110 ? -2.855 0.074 -5.972 1.00 86.69 110 GLU A O 1
ATOM 841 N N . LEU A 1 111 ? -4.914 0.985 -6.037 1.00 84.44 111 LEU A N 1
ATOM 842 C CA . LEU A 1 111 ? -4.657 1.851 -7.187 1.00 84.44 111 LEU A CA 1
ATOM 843 C C . LEU A 1 111 ? -4.092 3.182 -6.688 1.00 84.44 111 LEU A C 1
ATOM 845 O O . LEU A 1 111 ? -4.807 3.954 -6.046 1.00 84.44 111 LEU A O 1
ATOM 849 N N . TYR A 1 112 ? -2.821 3.441 -6.978 1.00 83.81 112 TYR A N 1
ATOM 850 C CA . TYR A 1 112 ? -2.103 4.625 -6.514 1.00 83.81 112 TYR A CA 1
ATOM 851 C C . TYR A 1 112 ? -0.999 5.009 -7.505 1.00 83.81 112 TYR A C 1
ATOM 853 O O . TYR A 1 112 ? -0.418 4.134 -8.143 1.00 83.81 112 TYR A O 1
ATOM 861 N N . GLY A 1 113 ? -0.731 6.311 -7.651 1.00 79.25 113 GLY A N 1
ATOM 862 C CA . GLY A 1 113 ? 0.335 6.835 -8.514 1.00 79.25 113 GLY A CA 1
ATOM 863 C C . GLY A 1 113 ? 0.261 6.350 -9.966 1.00 79.25 113 GLY A C 1
ATOM 864 O O . GLY A 1 113 ? 1.278 5.991 -10.539 1.00 79.25 113 GLY A O 1
ATOM 865 N N . GLY A 1 114 ? -0.941 6.245 -10.540 1.00 80.69 114 GLY A N 1
ATOM 866 C CA . GLY A 1 114 ? -1.146 5.781 -11.916 1.00 80.69 114 GLY A CA 1
ATOM 867 C C . GLY A 1 114 ? -0.923 4.281 -12.146 1.00 80.69 114 GLY A C 1
ATOM 868 O O . GLY A 1 114 ? -0.886 3.838 -13.296 1.00 80.69 114 GLY A O 1
ATOM 869 N N . GLY A 1 115 ? -0.786 3.501 -11.073 1.00 83.94 115 GLY A N 1
ATOM 870 C CA . GLY A 1 115 ? -0.499 2.073 -11.117 1.00 83.94 115 GLY A CA 1
ATOM 871 C C . GLY A 1 115 ? -1.176 1.268 -10.009 1.00 83.94 115 GLY A C 1
ATOM 872 O O . GLY A 1 115 ? -2.071 1.752 -9.313 1.00 83.94 115 GLY A O 1
ATOM 873 N N . VAL A 1 116 ? -0.736 0.019 -9.847 1.00 86.50 116 VAL A N 1
ATOM 874 C CA . VAL A 1 116 ? -1.145 -0.871 -8.751 1.00 86.50 116 VAL A CA 1
ATOM 875 C C . VAL A 1 116 ? 0.023 -1.068 -7.794 1.00 86.50 116 VAL A C 1
ATOM 877 O O . VAL A 1 116 ? 1.085 -1.548 -8.195 1.00 86.50 116 VAL A O 1
ATOM 880 N N . VAL A 1 117 ? -0.182 -0.772 -6.513 1.00 88.50 117 VAL A N 1
ATOM 881 C CA . VAL A 1 117 ? 0.783 -1.085 -5.453 1.00 88.50 117 VAL A CA 1
ATOM 882 C C . VAL A 1 117 ? 0.915 -2.602 -5.342 1.00 88.50 117 VAL A C 1
ATOM 884 O O . VAL A 1 117 ? -0.068 -3.302 -5.097 1.00 88.50 117 VAL A O 1
ATOM 887 N N . PHE A 1 118 ? 2.124 -3.136 -5.488 1.00 88.69 118 PHE A N 1
ATOM 888 C CA . PHE A 1 118 ? 2.356 -4.586 -5.450 1.00 88.69 118 PHE A CA 1
ATOM 889 C C . PHE A 1 118 ? 3.314 -5.032 -4.350 1.00 88.69 118 PHE A C 1
ATOM 891 O O . PHE A 1 118 ? 3.340 -6.206 -3.985 1.00 88.69 118 PHE A O 1
ATOM 898 N N . TYR A 1 119 ? 4.076 -4.101 -3.790 1.00 89.25 119 TYR A N 1
ATOM 899 C CA . TYR A 1 119 ? 4.967 -4.352 -2.673 1.00 89.25 119 TYR A CA 1
ATOM 900 C C . TYR A 1 119 ? 4.850 -3.203 -1.684 1.00 89.25 119 TYR A C 1
ATOM 902 O O . TYR A 1 119 ? 4.782 -2.049 -2.091 1.00 89.25 119 TYR A O 1
ATOM 910 N N . VAL A 1 120 ? 4.820 -3.518 -0.392 1.00 87.81 120 VAL A N 1
ATOM 911 C CA . VAL A 1 120 ? 4.796 -2.525 0.685 1.00 87.81 120 VAL A CA 1
ATOM 912 C C . VAL A 1 120 ? 5.729 -2.964 1.800 1.00 87.81 120 VAL A C 1
ATOM 914 O O . VAL A 1 120 ? 5.802 -4.147 2.139 1.00 87.81 120 VAL A O 1
ATOM 917 N N . TYR A 1 121 ? 6.437 -2.012 2.391 1.00 79.75 121 TYR A N 1
ATOM 918 C CA . TYR A 1 121 ? 7.296 -2.239 3.545 1.00 79.75 121 TYR A CA 1
ATOM 919 C C . TYR A 1 121 ? 7.167 -1.082 4.538 1.00 79.75 121 TYR A C 1
ATOM 921 O O . TYR A 1 121 ? 6.440 -0.117 4.300 1.00 79.75 121 TYR A O 1
ATOM 929 N N . GLU A 1 122 ? 7.778 -1.231 5.717 1.00 76.56 122 GLU A N 1
ATOM 930 C CA . GLU A 1 122 ? 7.670 -0.244 6.806 1.00 76.56 122 GLU A CA 1
ATOM 931 C C . GLU A 1 122 ? 6.214 0.132 7.135 1.00 76.56 122 GLU A C 1
ATOM 933 O O . GLU A 1 122 ? 5.861 1.294 7.323 1.00 76.56 122 GLU A O 1
ATOM 938 N N . ASN A 1 123 ? 5.356 -0.893 7.213 1.00 70.44 123 ASN A N 1
ATOM 939 C CA . ASN A 1 123 ? 3.920 -0.778 7.481 1.00 70.44 123 ASN A CA 1
ATOM 940 C C . ASN A 1 123 ? 3.132 0.032 6.435 1.00 70.44 123 ASN A C 1
ATOM 942 O O . ASN A 1 123 ? 2.087 0.568 6.778 1.00 70.44 123 ASN A O 1
ATOM 946 N N . GLY A 1 124 ? 3.592 0.098 5.182 1.00 66.56 124 GLY A N 1
ATOM 947 C CA . GLY A 1 124 ? 2.882 0.780 4.091 1.00 66.56 124 GLY A CA 1
ATOM 948 C C . GLY A 1 124 ? 3.310 2.229 3.868 1.00 66.56 124 GLY A C 1
ATOM 949 O O . GLY A 1 124 ? 2.680 2.936 3.092 1.00 66.56 124 GLY A O 1
ATOM 950 N N . LYS A 1 125 ? 4.394 2.672 4.512 1.00 71.19 125 LYS A N 1
ATOM 951 C CA . LYS A 1 125 ? 5.003 3.988 4.254 1.00 71.19 125 LYS A CA 1
ATOM 952 C C . LYS A 1 125 ? 5.778 4.046 2.944 1.00 71.19 125 LYS A C 1
ATOM 954 O O . LYS A 1 125 ? 5.965 5.118 2.378 1.00 71.19 125 LYS A O 1
ATOM 959 N N . HIS A 1 126 ? 6.249 2.890 2.499 1.00 80.00 126 HIS A N 1
ATOM 960 C CA . HIS A 1 126 ? 7.002 2.735 1.273 1.00 80.00 126 HIS A CA 1
ATOM 961 C C . HIS A 1 126 ? 6.503 1.510 0.524 1.00 80.00 126 HIS A C 1
ATOM 963 O O . HIS A 1 126 ? 5.978 0.563 1.125 1.00 80.00 126 HIS A O 1
ATOM 969 N N . GLY A 1 127 ? 6.696 1.512 -0.784 1.00 87.50 127 GLY A N 1
ATOM 970 C CA . GLY A 1 127 ? 6.247 0.432 -1.630 1.00 87.50 127 GLY A CA 1
ATOM 971 C C . GLY A 1 127 ? 6.786 0.552 -3.036 1.00 87.50 127 GLY A C 1
ATOM 972 O O . GLY A 1 127 ? 7.672 1.356 -3.294 1.00 87.50 127 GLY A O 1
ATOM 973 N N . LEU A 1 128 ? 6.249 -0.300 -3.895 1.00 89.19 128 LEU A N 1
ATOM 974 C CA . LEU A 1 128 ? 6.498 -0.295 -5.322 1.00 89.19 128 LEU A CA 1
ATOM 975 C C . LEU A 1 128 ? 5.154 -0.378 -6.043 1.00 89.19 128 LEU A C 1
ATOM 977 O O . LEU A 1 128 ? 4.276 -1.165 -5.655 1.00 89.19 128 LEU A O 1
ATOM 981 N N . ILE A 1 129 ? 5.014 0.420 -7.088 1.00 88.38 129 ILE A N 1
ATOM 982 C CA . ILE A 1 129 ? 3.820 0.566 -7.913 1.00 88.38 129 ILE A CA 1
ATOM 983 C C . ILE A 1 129 ? 4.142 0.022 -9.296 1.00 88.38 129 ILE A C 1
ATOM 985 O O . ILE A 1 129 ? 5.145 0.404 -9.869 1.00 88.38 129 ILE A O 1
ATOM 989 N N . ALA A 1 130 ? 3.316 -0.856 -9.857 1.00 87.38 130 ALA A N 1
ATOM 990 C CA . ALA A 1 130 ? 3.442 -1.274 -11.251 1.00 87.38 130 ALA A CA 1
ATOM 991 C C . ALA A 1 130 ? 2.529 -0.409 -12.122 1.00 87.38 130 ALA A C 1
ATOM 993 O O . ALA A 1 130 ? 1.365 -0.219 -11.761 1.00 87.38 130 ALA A O 1
ATOM 994 N N . SER A 1 131 ? 3.028 0.094 -13.254 1.00 83.50 131 SER A N 1
ATOM 995 C CA . SER A 1 131 ? 2.205 0.862 -14.198 1.00 83.50 131 SER A CA 1
ATOM 996 C C . SER A 1 131 ? 0.990 0.055 -14.678 1.00 83.50 131 SER A C 1
ATOM 998 O O . SER A 1 131 ? 0.989 -1.173 -14.644 1.00 83.50 131 SER A O 1
ATOM 1000 N N . LEU A 1 132 ? -0.069 0.742 -15.113 1.00 78.81 132 LEU A N 1
ATOM 1001 C CA . LEU A 1 132 ? -1.168 0.109 -15.861 1.00 78.81 132 LEU A CA 1
ATOM 1002 C C . LEU A 1 132 ? -0.884 0.064 -17.367 1.00 78.81 132 LEU A C 1
ATOM 1004 O O . LEU A 1 132 ? -1.456 -0.753 -18.088 1.00 78.81 132 LEU A O 1
ATOM 1008 N N . ASP A 1 133 ? 0.015 0.934 -17.826 1.00 76.12 133 ASP A N 1
ATOM 1009 C CA . ASP A 1 133 ? 0.348 1.088 -19.232 1.00 76.12 133 ASP A CA 1
ATOM 1010 C C . ASP A 1 133 ? 1.458 0.126 -19.657 1.00 76.12 133 ASP A C 1
ATOM 1012 O O . ASP A 1 133 ? 2.473 -0.050 -18.975 1.00 76.12 133 ASP A O 1
ATOM 1016 N N . ASP A 1 134 ? 1.266 -0.455 -20.840 1.00 72.38 134 ASP A N 1
ATOM 1017 C CA . ASP A 1 134 ? 2.291 -1.194 -21.559 1.00 72.38 134 ASP A CA 1
ATOM 1018 C C . ASP A 1 134 ? 3.025 -0.255 -22.517 1.00 72.38 134 ASP A C 1
ATOM 1020 O O . ASP A 1 134 ? 2.418 0.318 -23.424 1.00 72.38 134 ASP A O 1
ATOM 1024 N N . LEU A 1 135 ? 4.338 -0.097 -22.337 1.00 72.12 135 LEU A N 1
ATOM 1025 C CA . LEU A 1 135 ? 5.105 0.845 -23.155 1.00 72.12 135 LEU A CA 1
ATOM 1026 C C . LEU A 1 135 ? 5.671 0.235 -24.441 1.00 72.12 135 LEU A C 1
ATOM 1028 O O . LEU A 1 135 ? 6.474 0.876 -25.125 1.00 72.12 135 LEU A O 1
ATOM 1032 N N . SER A 1 136 ? 5.251 -0.979 -24.820 1.00 65.62 136 SER A N 1
ATOM 1033 C CA . SER A 1 136 ? 5.672 -1.545 -26.096 1.00 65.62 136 SER A CA 1
ATOM 1034 C C . SER A 1 136 ? 4.959 -0.897 -27.280 1.00 65.62 136 SER A C 1
ATOM 1036 O O . SER A 1 136 ? 3.740 -0.955 -27.440 1.00 65.62 136 SER A O 1
ATOM 1038 N N . SER A 1 137 ? 5.730 -0.248 -28.154 1.00 51.56 137 SER A N 1
ATOM 1039 C CA . SER A 1 137 ? 5.191 0.429 -29.335 1.00 51.56 137 SER A CA 1
ATOM 1040 C C . SER A 1 137 ? 4.847 -0.564 -30.453 1.00 51.56 137 SER A C 1
ATOM 1042 O O . SER A 1 137 ? 5.541 -0.676 -31.453 1.00 51.56 137 SER A O 1
ATOM 1044 N N . GLY A 1 138 ? 3.714 -1.252 -30.315 1.00 47.75 138 GLY A N 1
ATOM 1045 C CA . GLY A 1 138 ? 2.997 -1.841 -31.445 1.00 47.75 138 GLY A CA 1
ATOM 1046 C C . GLY A 1 138 ? 3.571 -3.144 -32.010 1.00 47.75 138 GLY A C 1
ATOM 1047 O O . GLY A 1 138 ? 4.324 -3.147 -32.975 1.00 47.75 138 GLY A O 1
ATOM 1048 N N . GLY A 1 139 ? 3.046 -4.268 -31.521 1.00 44.25 139 GLY A N 1
ATOM 1049 C CA . GLY A 1 139 ? 2.835 -5.494 -32.306 1.00 44.25 139 GLY A CA 1
ATOM 1050 C C . GLY A 1 139 ? 4.049 -6.368 -32.640 1.00 44.25 139 GLY A C 1
ATOM 1051 O O . GLY A 1 139 ? 3.864 -7.579 -32.748 1.00 44.25 139 GLY A O 1
ATOM 1052 N N . ASP A 1 140 ? 5.253 -5.813 -32.735 1.00 46.19 140 ASP A N 1
ATOM 1053 C CA . ASP A 1 140 ? 6.483 -6.543 -33.047 1.00 46.19 140 ASP A CA 1
ATOM 1054 C C . ASP A 1 140 ? 7.566 -6.273 -31.987 1.00 46.19 140 ASP A C 1
ATOM 1056 O O . ASP A 1 140 ? 7.651 -5.191 -31.421 1.00 46.19 140 ASP A O 1
ATOM 1060 N N . TYR A 1 141 ? 8.378 -7.292 -31.710 1.00 51.72 141 TYR A N 1
ATOM 1061 C CA . TYR A 1 141 ? 9.484 -7.359 -30.742 1.00 51.72 141 TYR A CA 1
ATOM 1062 C C . TYR A 1 141 ? 10.597 -6.312 -30.984 1.00 51.72 141 TYR A C 1
ATOM 1064 O O . TYR A 1 141 ? 11.690 -6.667 -31.432 1.00 51.72 141 TYR A O 1
ATOM 1072 N N . THR A 1 142 ? 10.321 -5.020 -30.796 1.00 59.31 142 THR A N 1
ATOM 1073 C CA . THR A 1 142 ? 11.233 -3.937 -31.211 1.00 59.31 142 THR A CA 1
ATOM 1074 C C . THR A 1 142 ? 11.809 -3.101 -30.072 1.00 59.31 142 THR A C 1
ATOM 1076 O O . THR A 1 142 ? 12.573 -2.181 -30.363 1.00 59.31 142 THR A O 1
ATOM 1079 N N . LEU A 1 143 ? 11.470 -3.370 -28.806 1.00 70.50 143 LEU A N 1
ATOM 1080 C CA . LEU A 1 143 ? 12.018 -2.617 -27.674 1.00 70.50 143 LEU A CA 1
ATOM 1081 C C . LEU A 1 143 ? 13.256 -3.318 -27.126 1.00 70.50 143 LEU A C 1
ATOM 1083 O O . LEU A 1 143 ? 13.218 -4.162 -26.229 1.00 70.50 143 LEU A O 1
ATOM 1087 N N . GLU A 1 144 ? 14.393 -2.928 -27.694 1.00 75.56 144 GLU A N 1
ATOM 1088 C CA . GLU A 1 144 ? 15.696 -3.316 -27.175 1.00 75.56 144 GLU A CA 1
ATOM 1089 C C . GLU A 1 144 ? 15.833 -2.866 -25.713 1.00 75.56 144 GLU A C 1
ATOM 1091 O O . GLU A 1 144 ? 15.319 -1.824 -25.313 1.00 75.56 144 GLU A O 1
ATOM 1096 N N . TRP A 1 145 ? 16.516 -3.670 -24.899 1.00 70.94 145 TRP A N 1
ATOM 1097 C CA . TRP A 1 145 ? 16.637 -3.440 -23.458 1.00 70.94 145 TRP A CA 1
ATOM 1098 C C . TRP A 1 145 ? 17.176 -2.052 -23.079 1.00 70.94 145 TRP A C 1
ATOM 1100 O O . TRP A 1 145 ? 16.706 -1.415 -22.145 1.00 70.94 145 TRP A O 1
ATOM 1110 N N . GLY A 1 146 ? 18.227 -1.622 -23.757 1.00 65.69 146 GLY A N 1
ATOM 1111 C CA . GLY A 1 146 ? 19.145 -0.613 -23.250 1.00 65.69 146 GLY A CA 1
ATOM 1112 C C . GLY A 1 146 ? 20.481 -0.754 -23.967 1.00 65.69 146 GLY A C 1
ATOM 1113 O O . GLY A 1 146 ? 20.651 -1.687 -24.764 1.00 65.69 146 GLY A O 1
ATOM 1114 N N . PRO A 1 147 ? 21.458 0.122 -23.718 1.00 57.34 147 PRO A N 1
ATOM 1115 C CA . PRO A 1 147 ? 22.586 0.271 -24.618 1.00 57.34 147 PRO A CA 1
ATOM 1116 C C . PRO A 1 147 ? 23.403 -1.004 -24.821 1.00 57.34 147 PRO A C 1
ATOM 1118 O O . PRO A 1 147 ? 23.929 -1.572 -23.871 1.00 57.34 147 PRO A O 1
ATOM 1121 N N . ASN A 1 148 ? 23.528 -1.418 -26.087 1.00 58.47 148 ASN A N 1
ATOM 1122 C CA . ASN A 1 148 ? 24.459 -2.405 -26.657 1.00 58.47 148 ASN A CA 1
ATOM 1123 C C . ASN A 1 148 ? 25.230 -3.310 -25.666 1.00 58.47 148 ASN A C 1
ATOM 1125 O O . ASN A 1 148 ? 26.449 -3.291 -25.683 1.00 58.47 148 ASN A O 1
ATOM 1129 N N . PHE A 1 149 ? 24.568 -4.129 -24.837 1.00 59.09 149 PHE A N 1
ATOM 1130 C CA . PHE A 1 149 ? 25.136 -5.224 -24.009 1.00 59.09 149 PHE A CA 1
ATOM 1131 C C . PHE A 1 149 ? 26.445 -4.949 -23.214 1.00 59.09 149 PHE A C 1
ATOM 1133 O O . PHE A 1 149 ? 27.043 -5.886 -22.684 1.00 59.09 149 PHE A O 1
ATOM 1140 N N . THR A 1 150 ? 26.918 -3.703 -23.117 1.00 59.91 150 THR A N 1
ATOM 1141 C CA . THR A 1 150 ? 28.211 -3.333 -22.513 1.00 59.91 150 THR A CA 1
ATOM 1142 C C . THR A 1 150 ? 28.063 -2.745 -21.121 1.00 59.91 150 THR A C 1
ATOM 1144 O O . THR A 1 150 ? 29.074 -2.489 -20.474 1.00 59.91 150 THR A O 1
ATOM 1147 N N . ASP A 1 151 ? 26.833 -2.517 -20.663 1.00 69.25 151 ASP A N 1
ATOM 1148 C CA . ASP A 1 151 ? 26.579 -2.001 -19.326 1.00 69.25 151 ASP A CA 1
ATOM 1149 C C . ASP A 1 151 ? 26.907 -3.055 -18.260 1.00 69.25 151 ASP A C 1
ATOM 1151 O O . ASP A 1 151 ? 26.218 -4.068 -18.114 1.00 69.25 151 ASP A O 1
ATOM 1155 N N . THR A 1 152 ? 27.979 -2.806 -17.511 1.00 70.75 152 THR A N 1
ATOM 1156 C CA . THR A 1 152 ? 28.420 -3.647 -16.396 1.00 70.75 152 THR A CA 1
ATOM 1157 C C . THR A 1 152 ? 28.147 -3.030 -15.034 1.00 70.75 152 THR A C 1
ATOM 1159 O O . THR A 1 152 ? 28.513 -3.651 -14.041 1.00 70.75 152 THR A O 1
ATOM 1162 N N . ASP A 1 153 ? 27.547 -1.844 -14.963 1.00 78.56 153 ASP A N 1
ATOM 1163 C CA . ASP A 1 153 ? 27.486 -1.065 -13.722 1.00 78.56 153 ASP A CA 1
ATOM 1164 C C . ASP A 1 153 ? 26.108 -1.160 -13.045 1.00 78.56 153 ASP A C 1
ATOM 1166 O O . ASP A 1 153 ? 26.005 -1.042 -11.822 1.00 78.56 153 ASP A O 1
ATOM 1170 N N . SER A 1 154 ? 25.068 -1.492 -13.810 1.00 84.25 154 SER A N 1
ATOM 1171 C CA . SER A 1 154 ? 23.679 -1.661 -13.353 1.00 84.25 154 SER A CA 1
ATOM 1172 C C . SER A 1 154 ? 23.414 -3.032 -12.710 1.00 84.25 154 SER A C 1
ATOM 1174 O O . SER A 1 154 ? 22.545 -3.786 -13.136 1.00 84.25 154 SER A O 1
ATOM 1176 N N . GLN A 1 155 ? 24.188 -3.408 -11.689 1.00 85.12 155 GLN A N 1
ATOM 1177 C CA . GLN A 1 155 ? 24.180 -4.773 -11.130 1.00 85.12 155 GLN A CA 1
ATOM 1178 C C . GLN A 1 155 ? 23.257 -4.977 -9.920 1.00 85.12 155 GLN A C 1
ATOM 1180 O O . GLN A 1 155 ? 23.221 -6.079 -9.360 1.00 85.12 155 GLN A O 1
ATOM 1185 N N . SER A 1 156 ? 22.548 -3.943 -9.452 1.00 88.19 156 SER A N 1
ATOM 1186 C CA . SER A 1 156 ? 21.760 -4.072 -8.226 1.00 88.19 156 SER A CA 1
ATOM 1187 C C . SER A 1 156 ? 20.656 -5.106 -8.399 1.00 88.19 156 SER A C 1
ATOM 1189 O O . SER A 1 156 ? 19.931 -5.117 -9.395 1.00 88.19 156 SER A O 1
ATOM 1191 N N . TRP A 1 157 ? 20.522 -5.981 -7.405 1.00 86.00 157 TRP A N 1
ATOM 1192 C CA . TRP A 1 157 ? 19.477 -6.998 -7.392 1.00 86.00 157 TRP A CA 1
ATOM 1193 C C . TRP A 1 157 ? 18.110 -6.425 -6.996 1.00 86.00 157 TRP A C 1
ATOM 1195 O O . TRP A 1 157 ? 17.104 -7.006 -7.375 1.00 86.00 157 TRP A O 1
ATOM 1205 N N . TRP A 1 158 ? 18.068 -5.319 -6.247 1.00 86.81 158 TRP A N 1
ATOM 1206 C CA . TRP A 1 158 ? 16.841 -4.784 -5.635 1.00 86.81 158 TRP A CA 1
ATOM 1207 C C . TRP A 1 158 ? 16.571 -3.307 -5.939 1.00 86.81 158 TRP A C 1
ATOM 1209 O O . TRP A 1 158 ? 15.488 -2.831 -5.630 1.00 86.81 158 TRP A O 1
ATOM 1219 N N . ASP A 1 159 ? 17.546 -2.583 -6.493 1.00 88.88 159 ASP A N 1
ATOM 1220 C CA . ASP A 1 159 ? 17.455 -1.138 -6.732 1.00 88.88 159 ASP A CA 1
ATOM 1221 C C . ASP A 1 159 ? 17.395 -0.868 -8.237 1.00 88.88 159 ASP A C 1
ATOM 1223 O O . ASP A 1 159 ? 18.413 -0.613 -8.892 1.00 88.88 159 ASP A O 1
ATOM 1227 N N . GLY A 1 160 ? 16.199 -1.020 -8.807 1.00 89.25 160 GLY A N 1
ATOM 1228 C CA . GLY A 1 160 ? 15.969 -0.798 -10.228 1.00 89.25 160 GLY A CA 1
ATOM 1229 C C . GLY A 1 160 ? 16.083 0.665 -10.624 1.00 89.25 160 GLY A C 1
ATOM 1230 O O . GLY A 1 160 ? 16.517 0.942 -11.741 1.00 89.25 160 GLY A O 1
ATOM 1231 N N . ALA A 1 161 ? 15.770 1.588 -9.712 1.00 89.94 161 ALA A N 1
ATOM 1232 C CA . ALA A 1 161 ? 15.873 3.025 -9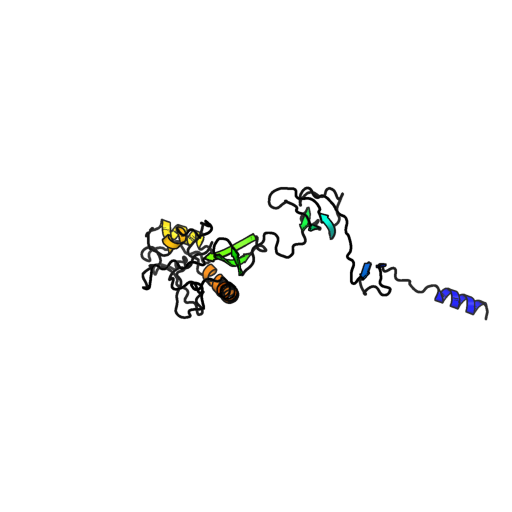.939 1.00 89.94 161 ALA A CA 1
ATOM 1233 C C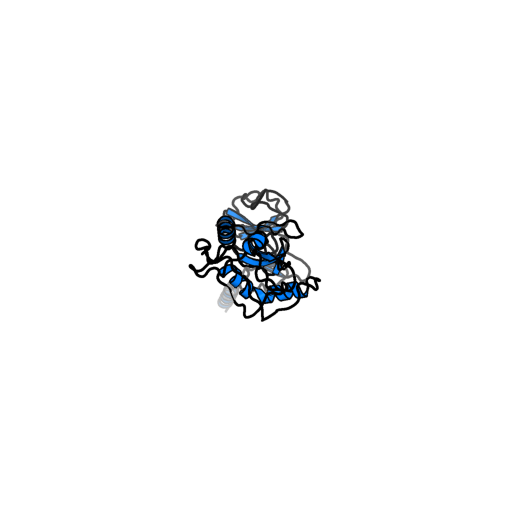 . ALA A 1 161 ? 17.324 3.425 -10.225 1.00 89.94 161 ALA A C 1
ATOM 1235 O O . ALA A 1 161 ? 17.631 3.987 -11.281 1.00 89.94 161 ALA A O 1
ATOM 1236 N N . THR A 1 162 ? 18.246 3.045 -9.334 1.00 91.38 162 THR A N 1
ATOM 1237 C CA . THR A 1 162 ? 19.674 3.318 -9.524 1.00 91.38 162 THR A CA 1
ATOM 1238 C C . THR A 1 162 ? 20.216 2.608 -10.764 1.00 91.38 162 THR A C 1
ATOM 1240 O O . THR A 1 162 ? 20.943 3.224 -11.544 1.00 91.38 162 THR A O 1
ATOM 1243 N N . ASN A 1 163 ? 19.842 1.344 -10.993 1.00 88.31 163 ASN A N 1
ATOM 1244 C CA . ASN A 1 163 ? 20.255 0.618 -12.198 1.00 88.31 163 ASN A CA 1
ATOM 1245 C C . ASN A 1 163 ? 19.798 1.326 -13.480 1.00 88.31 163 ASN A C 1
ATOM 1247 O O . ASN A 1 163 ? 20.589 1.508 -14.397 1.00 88.31 163 ASN A O 1
ATOM 1251 N N . THR A 1 164 ? 18.536 1.746 -13.549 1.00 87.50 164 THR A N 1
ATOM 1252 C CA . THR A 1 164 ? 17.969 2.416 -14.728 1.00 87.50 164 THR A CA 1
ATOM 1253 C C . THR A 1 164 ? 18.692 3.728 -15.004 1.00 87.50 164 THR A C 1
ATOM 1255 O O . THR A 1 164 ? 19.108 3.973 -16.135 1.00 87.50 164 THR A O 1
ATOM 1258 N N . SER A 1 165 ? 18.938 4.523 -13.960 1.00 89.12 165 SER A N 1
ATOM 1259 C CA . SER A 1 165 ? 19.652 5.795 -14.088 1.00 89.12 165 SER A CA 1
ATOM 1260 C C . SER A 1 165 ? 21.105 5.612 -14.554 1.00 89.12 165 SER A C 1
ATOM 1262 O O . SER A 1 165 ? 21.592 6.362 -15.408 1.00 89.12 165 SER A O 1
ATOM 1264 N N . ILE A 1 166 ? 21.802 4.586 -14.045 1.00 87.69 166 ILE A N 1
ATOM 1265 C CA . ILE A 1 166 ? 23.159 4.225 -14.485 1.00 87.69 166 ILE A CA 1
ATOM 1266 C C . ILE A 1 166 ? 23.143 3.771 -15.946 1.00 87.69 166 ILE A C 1
ATOM 1268 O O . ILE A 1 166 ? 23.911 4.299 -16.754 1.00 87.69 166 ILE A O 1
ATOM 1272 N N . ALA A 1 167 ? 22.255 2.841 -16.301 1.00 84.38 167 ALA A N 1
ATOM 1273 C CA . ALA A 1 167 ? 22.135 2.312 -17.654 1.00 84.38 167 ALA A CA 1
ATOM 1274 C C . ALA A 1 167 ? 21.859 3.430 -18.671 1.00 84.38 167 ALA A C 1
ATOM 1276 O O . ALA A 1 167 ? 22.543 3.517 -19.696 1.00 84.38 167 ALA A O 1
ATOM 1277 N N . ASN A 1 168 ? 20.928 4.338 -18.356 1.00 86.31 168 ASN A N 1
ATOM 1278 C CA . ASN A 1 168 ? 20.610 5.461 -19.230 1.00 86.31 168 ASN A CA 1
ATOM 1279 C C . ASN A 1 168 ? 21.786 6.443 -19.357 1.00 86.31 168 ASN A C 1
ATOM 1281 O O . ASN A 1 168 ? 22.091 6.929 -20.448 1.00 86.31 168 ASN A O 1
ATOM 1285 N N . SER A 1 169 ? 22.496 6.702 -18.255 1.00 86.56 169 SER A N 1
ATOM 1286 C CA . SER A 1 169 ? 23.687 7.561 -18.255 1.00 86.56 169 SER A CA 1
ATOM 1287 C C . SER A 1 169 ? 24.834 6.971 -19.080 1.00 86.56 169 SER A C 1
ATOM 1289 O O . SER A 1 169 ? 25.579 7.714 -19.725 1.00 86.56 169 SER A O 1
ATOM 1291 N N . ASN A 1 170 ? 24.979 5.644 -19.074 1.00 79.94 170 ASN A N 1
ATOM 1292 C CA . ASN A 1 170 ? 26.055 4.937 -19.759 1.00 79.94 170 ASN A CA 1
ATOM 1293 C C . ASN A 1 170 ? 25.868 4.905 -21.281 1.00 79.94 170 ASN A C 1
ATOM 1295 O O . ASN A 1 170 ? 26.862 4.979 -22.008 1.00 79.94 170 ASN A O 1
ATOM 1299 N N . SER A 1 171 ? 24.631 4.843 -21.788 1.00 74.38 171 SER A N 1
ATOM 1300 C CA . SER A 1 171 ? 24.353 5.160 -23.193 1.00 74.38 171 SER A CA 1
ATOM 1301 C C . SER A 1 171 ? 22.846 5.343 -23.449 1.00 74.38 171 SER A C 1
ATOM 1303 O O . SER A 1 171 ? 22.129 4.357 -23.603 1.00 74.38 171 SER A O 1
ATOM 1305 N N . PRO A 1 172 ? 22.368 6.589 -23.589 1.00 74.88 172 PRO A N 1
ATOM 1306 C CA . PRO A 1 172 ? 20.947 6.867 -23.749 1.00 74.88 172 PRO A CA 1
ATOM 1307 C C . PRO A 1 172 ? 20.476 6.546 -25.173 1.00 74.88 172 PRO A C 1
ATOM 1309 O O . PRO A 1 172 ? 20.981 7.128 -26.141 1.00 74.88 172 PRO A O 1
ATOM 1312 N N . VAL A 1 173 ? 19.469 5.682 -25.324 1.00 77.19 173 VAL A N 1
ATOM 1313 C CA . VAL A 1 173 ? 18.786 5.458 -26.609 1.00 77.19 173 VAL A CA 1
ATOM 1314 C C . VAL A 1 173 ? 17.308 5.794 -26.457 1.00 77.19 173 VAL A C 1
ATOM 1316 O O . VAL A 1 173 ? 16.610 5.223 -25.639 1.00 77.19 173 VAL A O 1
ATOM 1319 N N . ALA A 1 174 ? 16.804 6.717 -27.281 1.00 71.19 174 ALA A N 1
ATOM 1320 C CA . ALA A 1 174 ? 15.453 7.281 -27.141 1.00 71.19 174 ALA A CA 1
ATOM 1321 C C . ALA A 1 174 ? 14.299 6.256 -27.150 1.00 71.19 174 ALA A C 1
ATOM 1323 O O . ALA A 1 174 ? 13.218 6.569 -26.669 1.00 71.19 174 ALA A O 1
ATOM 1324 N N . ASN A 1 175 ? 14.523 5.066 -27.711 1.00 75.31 175 ASN A N 1
ATOM 1325 C CA . ASN A 1 175 ? 13.503 4.036 -27.908 1.00 75.31 175 ASN A CA 1
ATOM 1326 C C . ASN A 1 175 ? 13.919 2.679 -27.310 1.00 75.31 175 ASN A C 1
ATOM 1328 O O . ASN A 1 175 ? 13.441 1.646 -27.777 1.00 75.31 175 ASN A O 1
ATOM 1332 N N . ASP A 1 176 ? 14.844 2.668 -26.348 1.00 79.25 176 ASP A N 1
ATOM 1333 C CA . ASP A 1 176 ? 15.136 1.466 -25.568 1.00 79.25 176 ASP A CA 1
ATOM 1334 C C . ASP A 1 176 ? 14.268 1.407 -24.303 1.00 79.25 176 ASP A C 1
ATOM 1336 O O . ASP A 1 176 ? 13.640 2.392 -23.907 1.00 79.25 176 ASP A O 1
ATOM 1340 N N . ALA A 1 177 ? 14.191 0.227 -23.698 1.00 80.94 177 ALA A N 1
ATOM 1341 C CA . ALA A 1 177 ? 13.379 -0.001 -22.516 1.00 80.94 177 ALA A CA 1
ATOM 1342 C C . ALA A 1 177 ? 13.817 0.862 -21.330 1.00 80.94 177 ALA A C 1
ATOM 1344 O O . ALA A 1 177 ? 12.967 1.466 -20.688 1.00 80.94 177 ALA A O 1
ATOM 1345 N N . VAL A 1 178 ? 15.120 0.971 -21.064 1.00 83.00 178 VAL A N 1
ATOM 1346 C CA . VAL A 1 178 ? 15.659 1.830 -19.998 1.00 83.00 178 VAL A CA 1
ATOM 1347 C C . VAL A 1 178 ? 15.136 3.268 -20.116 1.00 83.00 178 VAL A C 1
ATOM 1349 O O . VAL A 1 178 ? 14.588 3.803 -19.152 1.00 83.00 178 VAL A O 1
ATOM 1352 N N . LYS A 1 179 ? 15.247 3.881 -21.298 1.00 84.94 179 LYS A N 1
ATOM 1353 C CA . LYS A 1 179 ? 14.854 5.270 -21.541 1.00 84.94 179 LYS A CA 1
ATOM 1354 C C . LYS A 1 179 ? 13.347 5.459 -21.536 1.00 84.94 179 LYS A C 1
ATOM 1356 O O . LYS A 1 179 ? 12.865 6.446 -20.993 1.00 84.94 179 LYS A O 1
ATOM 1361 N N . VAL A 1 180 ? 12.613 4.534 -22.151 1.00 84.06 180 VAL A N 1
ATOM 1362 C CA . VAL A 1 180 ? 11.148 4.577 -22.200 1.00 84.06 180 VAL A CA 1
ATOM 1363 C C . VAL A 1 180 ? 10.554 4.460 -20.798 1.00 84.06 180 VAL A C 1
ATOM 1365 O O . VAL A 1 180 ? 9.593 5.166 -20.504 1.00 84.06 180 VAL A O 1
ATOM 1368 N N . CYS A 1 181 ? 11.146 3.638 -19.926 1.00 84.81 181 CYS A N 1
ATOM 1369 C CA . CYS A 1 181 ? 10.731 3.550 -18.531 1.00 84.81 181 CYS A CA 1
ATOM 1370 C C . CYS A 1 181 ? 11.025 4.841 -17.755 1.00 84.81 181 CYS A C 1
ATOM 1372 O O . CYS A 1 181 ? 10.148 5.329 -17.054 1.00 84.81 181 CYS A O 1
ATOM 1374 N N . GLU A 1 182 ? 12.227 5.405 -17.904 1.00 86.12 182 GLU A N 1
ATOM 1375 C CA . GLU A 1 182 ? 12.642 6.611 -17.168 1.00 86.12 182 GLU A CA 1
ATOM 1376 C C . GLU A 1 182 ? 11.912 7.892 -17.625 1.00 86.12 182 GLU A C 1
ATOM 1378 O O . GLU A 1 182 ? 11.696 8.804 -16.831 1.00 86.12 182 GLU A O 1
ATOM 1383 N N . ASP A 1 183 ? 11.505 7.973 -18.897 1.00 87.62 183 ASP A N 1
ATOM 1384 C CA . ASP A 1 183 ? 10.741 9.111 -19.436 1.00 87.62 183 ASP A CA 1
ATOM 1385 C C . ASP A 1 183 ? 9.229 9.006 -19.208 1.00 87.62 183 ASP A C 1
ATOM 1387 O O . ASP A 1 183 ? 8.485 9.936 -19.545 1.00 87.62 183 ASP A O 1
ATOM 1391 N N . TYR A 1 184 ? 8.751 7.872 -18.700 1.00 85.81 184 TYR A N 1
ATOM 1392 C CA . TYR A 1 184 ? 7.328 7.644 -18.540 1.00 85.81 184 TYR A CA 1
ATOM 1393 C C . TYR A 1 184 ? 6.729 8.586 -17.492 1.00 85.81 184 TYR A C 1
ATOM 1395 O O . TYR A 1 184 ? 7.282 8.823 -16.418 1.00 85.81 184 TYR A O 1
ATOM 1403 N N . VAL A 1 185 ? 5.557 9.121 -17.823 1.00 86.88 185 VAL A N 1
ATOM 1404 C CA . VAL A 1 185 ? 4.734 9.922 -16.923 1.00 86.88 185 VAL A CA 1
ATOM 1405 C C . VAL A 1 185 ? 3.336 9.340 -16.977 1.00 86.88 185 VAL A C 1
ATOM 1407 O O . VAL A 1 185 ? 2.725 9.285 -18.048 1.00 86.88 185 VAL A O 1
ATOM 1410 N N . ALA A 1 186 ? 2.838 8.911 -15.824 1.00 83.75 186 ALA A N 1
ATOM 1411 C CA . ALA A 1 186 ? 1.525 8.305 -15.725 1.00 83.75 186 ALA A CA 1
ATOM 1412 C C . ALA A 1 186 ? 0.406 9.323 -16.013 1.00 83.75 186 ALA A C 1
ATOM 1414 O O . ALA A 1 186 ? 0.613 10.535 -15.874 1.00 83.75 186 ALA A O 1
ATOM 1415 N N . PRO A 1 187 ? -0.813 8.869 -16.364 1.00 80.56 187 PRO A N 1
ATOM 1416 C CA . PRO A 1 187 ? -1.936 9.762 -16.659 1.00 80.56 187 PRO A CA 1
ATOM 1417 C C . PRO A 1 187 ? -2.302 10.739 -15.530 1.00 80.56 187 PRO A C 1
ATOM 1419 O O . PRO A 1 187 ? -2.845 11.811 -15.799 1.00 80.56 187 PRO A O 1
ATOM 1422 N N . ASP A 1 188 ? -2.013 10.384 -14.276 1.00 78.25 188 ASP A N 1
ATOM 1423 C CA . ASP A 1 188 ? -2.231 11.239 -13.103 1.00 78.25 188 ASP A CA 1
ATOM 1424 C C . ASP A 1 188 ? -1.081 12.228 -12.830 1.00 78.25 188 ASP A C 1
ATOM 1426 O O . ASP A 1 188 ? -1.174 13.054 -11.921 1.00 78.25 188 ASP A O 1
ATOM 1430 N N . GLY A 1 189 ? -0.033 12.194 -13.656 1.00 84.00 189 GLY A N 1
ATOM 1431 C CA . GLY A 1 189 ? 1.142 13.054 -13.577 1.00 84.00 189 GLY A CA 1
ATOM 1432 C C . GLY A 1 189 ? 2.288 12.486 -12.742 1.00 84.00 189 GLY A C 1
ATOM 1433 O O . GLY A 1 189 ? 3.306 13.166 -12.620 1.00 84.00 189 GLY A O 1
ATOM 1434 N N . THR A 1 190 ? 2.147 11.279 -12.183 1.00 82.31 190 THR A N 1
ATOM 1435 C CA . THR A 1 190 ? 3.220 10.608 -11.432 1.00 82.31 190 THR A CA 1
ATOM 1436 C C . THR A 1 190 ? 4.419 10.331 -12.344 1.00 82.31 190 THR A C 1
ATOM 1438 O O . THR A 1 190 ? 4.255 9.850 -13.469 1.00 82.31 190 THR A O 1
ATOM 1441 N N . SER A 1 191 ? 5.618 10.661 -11.864 1.00 83.50 191 SER A N 1
ATOM 1442 C CA . SER A 1 191 ? 6.893 10.604 -12.587 1.00 83.50 191 SER A CA 1
ATOM 1443 C C . SER A 1 191 ? 8.010 10.255 -11.608 1.00 83.50 191 SER A C 1
ATOM 1445 O O . SER A 1 191 ? 8.084 10.933 -10.586 1.00 83.50 191 SER A O 1
ATOM 1447 N N . ASP A 1 192 ? 8.878 9.298 -11.939 1.00 85.25 192 ASP A N 1
ATOM 1448 C CA . ASP A 1 192 ? 9.932 8.676 -11.087 1.00 85.25 192 ASP A CA 1
ATOM 1449 C C . ASP A 1 192 ? 10.072 7.171 -11.370 1.00 85.25 192 ASP A C 1
ATOM 1451 O O . ASP A 1 192 ? 11.038 6.541 -10.959 1.00 85.25 192 ASP A O 1
ATOM 1455 N N . TRP A 1 193 ? 9.136 6.641 -12.140 1.00 90.06 193 TRP A N 1
ATOM 1456 C CA . TRP A 1 193 ? 9.188 5.418 -12.922 1.00 90.06 193 TRP A CA 1
ATOM 1457 C C . TRP A 1 193 ? 10.579 4.972 -13.416 1.00 90.06 193 TRP A C 1
ATOM 1459 O O . TRP A 1 193 ? 11.315 5.716 -14.066 1.00 90.06 193 TRP A O 1
ATOM 1469 N N . HIS A 1 194 ? 10.898 3.695 -13.189 1.00 89.25 194 HIS A N 1
ATOM 1470 C CA . HIS A 1 194 ? 12.135 3.048 -13.632 1.00 89.25 194 HIS A CA 1
ATOM 1471 C C . HIS A 1 194 ? 11.919 1.624 -14.146 1.00 89.25 194 HIS A C 1
ATOM 1473 O O . HIS A 1 194 ? 10.922 0.962 -13.852 1.00 89.25 194 HIS A O 1
ATOM 1479 N N . LEU A 1 195 ? 12.899 1.116 -14.901 1.00 87.62 195 LEU A N 1
ATOM 1480 C CA . LEU A 1 195 ? 12.949 -0.291 -15.284 1.00 87.62 195 LEU A CA 1
ATOM 1481 C C . LEU A 1 195 ? 13.339 -1.129 -14.044 1.00 87.62 195 LEU A C 1
ATOM 1483 O O . LEU A 1 195 ? 14.380 -0.892 -13.422 1.00 87.62 195 LEU A O 1
ATOM 1487 N N . PRO A 1 196 ? 12.556 -2.139 -13.653 1.00 88.50 196 PRO A N 1
ATOM 1488 C CA . PRO A 1 196 ? 12.756 -2.839 -12.398 1.00 88.50 196 PRO A CA 1
ATOM 1489 C C . PRO A 1 196 ? 13.971 -3.756 -12.416 1.00 88.50 196 PRO A C 1
ATOM 1491 O O . PRO A 1 196 ? 14.274 -4.452 -13.388 1.00 88.50 196 PRO A O 1
ATOM 1494 N N . SER A 1 197 ? 14.647 -3.814 -11.283 1.00 87.81 197 SER A N 1
ATOM 1495 C CA . SER A 1 197 ? 15.642 -4.826 -10.970 1.00 87.81 197 SER A CA 1
ATOM 1496 C C . SER A 1 197 ? 15.010 -6.216 -10.889 1.00 87.81 197 SER A C 1
ATOM 1498 O O . SER A 1 197 ? 13.792 -6.401 -10.811 1.00 87.81 197 SER A O 1
ATOM 1500 N N . ILE A 1 198 ? 15.860 -7.237 -10.907 1.00 83.38 198 ILE A N 1
ATOM 1501 C CA . ILE A 1 198 ? 15.421 -8.630 -10.934 1.00 83.38 198 ILE A CA 1
ATOM 1502 C C . ILE A 1 198 ? 14.669 -9.018 -9.648 1.00 83.38 198 ILE A C 1
ATOM 1504 O O . ILE A 1 198 ? 13.789 -9.877 -9.676 1.00 83.38 198 ILE A O 1
ATOM 1508 N N . GLY A 1 199 ? 14.995 -8.381 -8.522 1.00 85.75 199 GLY A N 1
ATOM 1509 C CA . GLY A 1 199 ? 14.318 -8.548 -7.241 1.00 85.75 199 GLY A CA 1
ATOM 1510 C C . GLY A 1 199 ? 12.951 -7.874 -7.210 1.00 85.75 199 GLY A C 1
ATOM 1511 O O . GLY A 1 199 ? 12.002 -8.478 -6.719 1.00 85.75 199 GLY A O 1
ATOM 1512 N N . GLU A 1 200 ? 12.810 -6.683 -7.795 1.00 88.44 200 GLU A N 1
ATOM 1513 C CA . GLU A 1 200 ? 11.512 -6.001 -7.918 1.00 88.44 200 GLU A CA 1
ATOM 1514 C C . GLU A 1 200 ? 10.565 -6.768 -8.854 1.00 88.44 200 GLU A C 1
ATOM 1516 O O . GLU A 1 200 ? 9.402 -6.980 -8.513 1.00 88.44 200 GLU A O 1
ATOM 1521 N N . LEU A 1 201 ? 11.080 -7.299 -9.973 1.00 83.94 201 LEU A N 1
ATOM 1522 C CA . LEU A 1 201 ? 10.337 -8.221 -10.844 1.00 83.94 201 LEU A CA 1
ATOM 1523 C C . LEU A 1 201 ? 9.833 -9.454 -10.085 1.00 83.94 201 LEU A C 1
ATOM 1525 O O . LEU A 1 201 ? 8.716 -9.919 -10.313 1.00 83.94 201 LEU A O 1
ATOM 1529 N N . LYS A 1 202 ? 10.651 -9.989 -9.174 1.00 84.38 202 LYS A N 1
ATOM 1530 C CA . LYS A 1 202 ? 10.278 -11.141 -8.353 1.00 84.38 202 LYS A CA 1
ATOM 1531 C C . LYS A 1 202 ? 9.217 -10.793 -7.308 1.00 84.38 202 LYS A C 1
ATOM 1533 O O . LYS A 1 202 ? 8.280 -11.560 -7.124 1.00 84.38 202 LYS A O 1
ATOM 1538 N N . ALA A 1 203 ? 9.340 -9.643 -6.651 1.00 86.81 203 ALA A N 1
ATOM 1539 C CA . ALA A 1 203 ? 8.329 -9.164 -5.711 1.00 86.81 203 ALA A CA 1
ATOM 1540 C C . ALA A 1 203 ? 6.972 -8.972 -6.405 1.00 86.81 203 ALA A C 1
ATOM 1542 O O . ALA A 1 203 ? 5.927 -9.308 -5.849 1.00 86.81 203 ALA A O 1
ATOM 1543 N N . LEU A 1 204 ? 6.994 -8.505 -7.653 1.00 84.81 204 LEU A N 1
ATOM 1544 C CA . LEU A 1 204 ? 5.796 -8.404 -8.464 1.00 84.81 204 LEU A CA 1
ATOM 1545 C C . LEU A 1 204 ? 5.204 -9.783 -8.819 1.00 84.81 204 LEU A C 1
ATOM 1547 O O . LEU A 1 204 ? 3.988 -9.960 -8.738 1.00 84.81 204 LEU A O 1
ATOM 1551 N N . GLU A 1 205 ? 6.040 -10.768 -9.171 1.00 80.94 205 GLU A N 1
ATOM 1552 C CA . GLU A 1 205 ? 5.603 -12.158 -9.399 1.00 80.94 205 GLU A CA 1
ATOM 1553 C C . GLU A 1 205 ? 4.838 -12.709 -8.185 1.00 80.94 205 GLU A C 1
ATOM 1555 O O . GLU A 1 205 ? 3.751 -13.273 -8.333 1.00 80.94 205 GLU A O 1
ATOM 1560 N N . ASP A 1 206 ? 5.370 -12.493 -6.982 1.00 86.69 206 ASP A N 1
ATOM 1561 C CA . ASP A 1 206 ? 4.753 -12.949 -5.734 1.00 86.69 206 ASP A CA 1
ATOM 1562 C C . ASP A 1 206 ? 3.394 -12.262 -5.469 1.00 86.69 206 ASP A C 1
ATOM 1564 O O . ASP A 1 206 ? 2.490 -12.862 -4.878 1.00 86.69 206 ASP A O 1
ATOM 1568 N N . ALA A 1 207 ? 3.211 -11.028 -5.952 1.00 86.62 207 ALA A N 1
ATOM 1569 C CA . ALA A 1 207 ? 1.978 -10.250 -5.820 1.00 86.62 207 ALA A CA 1
ATOM 1570 C C . ALA A 1 207 ? 0.956 -10.486 -6.951 1.00 86.62 207 ALA A C 1
ATOM 1572 O O . ALA A 1 207 ? -0.177 -9.996 -6.875 1.00 86.62 207 ALA A O 1
ATOM 1573 N N . ALA A 1 208 ? 1.313 -11.260 -7.982 1.00 81.69 208 ALA A N 1
ATOM 1574 C CA . ALA A 1 208 ? 0.566 -11.333 -9.236 1.00 81.69 208 ALA A CA 1
ATOM 1575 C C . ALA A 1 208 ? -0.920 -11.688 -9.048 1.00 81.69 208 ALA A C 1
ATOM 1577 O O . ALA A 1 208 ? -1.779 -11.090 -9.689 1.00 81.69 208 ALA A O 1
ATOM 1578 N N . TYR A 1 209 ? -1.254 -12.601 -8.126 1.00 83.25 209 TYR A N 1
ATOM 1579 C CA . TYR A 1 209 ? -2.651 -12.970 -7.843 1.00 83.25 209 TYR A CA 1
ATOM 1580 C C . TYR A 1 209 ? -3.522 -11.767 -7.452 1.00 83.25 209 TYR A C 1
ATOM 1582 O O . TYR A 1 209 ? -4.659 -11.649 -7.910 1.00 83.25 209 TYR A O 1
ATOM 1590 N N . VAL A 1 210 ? -3.002 -10.884 -6.595 1.00 84.50 210 VAL A N 1
ATOM 1591 C CA . VAL A 1 210 ? -3.741 -9.699 -6.144 1.00 84.50 210 VAL A CA 1
ATOM 1592 C C . VAL A 1 210 ? -3.872 -8.706 -7.292 1.00 84.50 210 VAL A C 1
ATOM 1594 O O . VAL A 1 210 ? -4.965 -8.190 -7.508 1.00 84.50 210 VAL A O 1
ATOM 1597 N N . LEU A 1 211 ? -2.804 -8.511 -8.066 1.00 82.44 211 LEU A N 1
ATOM 1598 C CA . LEU A 1 211 ? -2.806 -7.616 -9.221 1.00 82.44 211 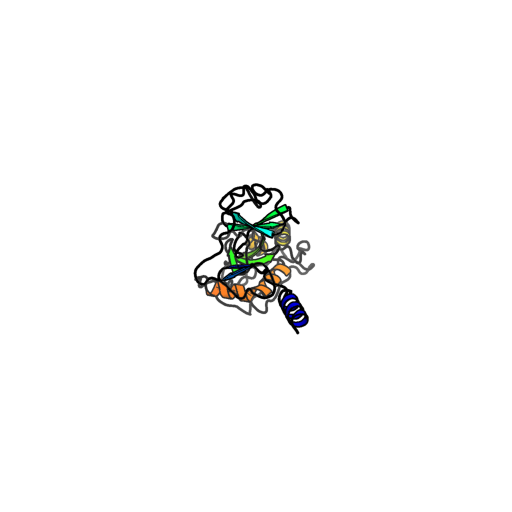LEU A CA 1
ATOM 1599 C C . LEU A 1 211 ? -3.849 -8.035 -10.254 1.00 82.44 211 LEU A C 1
ATOM 1601 O O . LEU A 1 211 ? -4.684 -7.220 -10.622 1.00 82.44 211 LEU A O 1
ATOM 1605 N N . PHE A 1 212 ? -3.880 -9.311 -10.652 1.00 78.56 212 PHE A N 1
ATOM 1606 C CA . PHE A 1 212 ? -4.888 -9.800 -11.602 1.00 78.56 212 PHE A CA 1
ATOM 1607 C C . PHE A 1 212 ? -6.311 -9.551 -11.115 1.00 78.56 212 PHE A C 1
ATOM 1609 O O . PHE A 1 212 ? -7.164 -9.147 -11.893 1.00 78.56 212 PHE A O 1
ATOM 1616 N N . LYS A 1 213 ? -6.567 -9.747 -9.819 1.00 82.81 213 LYS A N 1
ATOM 1617 C CA . LYS A 1 213 ? -7.891 -9.502 -9.250 1.00 82.81 213 LYS A CA 1
ATOM 1618 C C . LYS A 1 213 ? -8.299 -8.028 -9.346 1.00 82.81 213 LYS A C 1
ATOM 1620 O O . LYS A 1 213 ? -9.478 -7.754 -9.543 1.00 82.81 213 LYS A O 1
ATOM 1625 N N . VAL A 1 214 ? -7.356 -7.106 -9.154 1.00 82.44 214 VAL A N 1
ATOM 1626 C CA . VAL A 1 214 ? -7.602 -5.662 -9.278 1.00 82.44 214 VAL A CA 1
ATOM 1627 C C . VAL A 1 214 ? -7.878 -5.310 -10.736 1.00 82.44 214 VAL A C 1
ATOM 1629 O O . VAL A 1 214 ? -8.921 -4.724 -11.017 1.00 82.44 214 VAL A O 1
ATOM 1632 N N . LEU A 1 215 ? -7.005 -5.752 -11.643 1.00 79.38 215 LEU A N 1
ATOM 1633 C CA . LEU A 1 215 ? -7.078 -5.458 -13.077 1.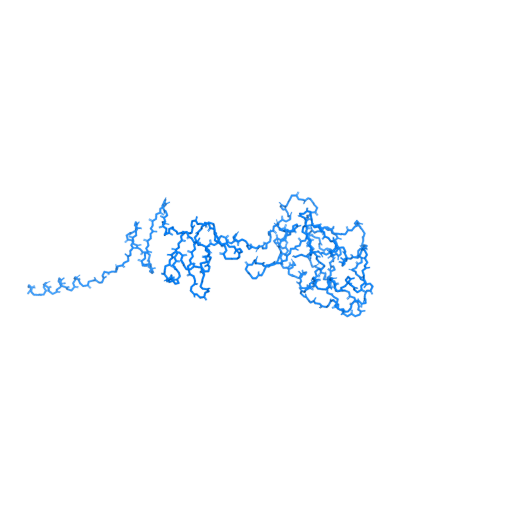00 79.38 215 LEU A CA 1
ATOM 1634 C C . LEU A 1 215 ? -8.332 -6.056 -13.732 1.00 79.38 215 LEU A C 1
ATOM 1636 O O . LEU A 1 215 ? -9.008 -5.376 -14.485 1.00 79.38 215 LEU A O 1
ATOM 1640 N N . ASP A 1 216 ? -8.774 -7.254 -13.335 1.00 79.75 216 ASP A N 1
ATOM 1641 C CA . ASP A 1 216 ? -10.053 -7.828 -13.799 1.00 79.75 216 ASP A CA 1
ATOM 1642 C C . ASP A 1 216 ? -11.280 -6.947 -13.459 1.00 79.75 216 ASP A C 1
ATOM 1644 O O . ASP A 1 216 ? -12.379 -7.153 -13.986 1.00 79.75 216 ASP A O 1
ATOM 1648 N N . THR A 1 217 ? -11.126 -5.995 -12.535 1.00 79.06 217 THR A N 1
ATOM 1649 C CA . THR A 1 217 ? -12.198 -5.124 -12.038 1.00 79.06 217 THR A CA 1
ATOM 1650 C C . THR A 1 217 ? -11.947 -3.632 -12.259 1.00 79.06 217 THR A C 1
ATOM 1652 O O . THR A 1 217 ? -12.782 -2.828 -11.842 1.00 79.06 217 THR A O 1
ATOM 1655 N N . ASP A 1 218 ? -10.851 -3.251 -12.922 1.00 75.31 218 ASP A N 1
ATOM 1656 C CA . ASP A 1 218 ? -10.471 -1.846 -13.139 1.00 75.31 218 ASP A CA 1
ATOM 1657 C C . ASP A 1 218 ? -11.315 -1.146 -14.225 1.00 75.31 218 ASP A C 1
ATOM 1659 O O . ASP A 1 218 ? -11.383 0.083 -14.281 1.00 75.31 218 ASP A O 1
ATOM 1663 N N . GLY A 1 219 ? -12.036 -1.925 -15.037 1.00 73.75 219 GLY A N 1
ATOM 1664 C CA . GLY A 1 219 ? -12.901 -1.426 -16.103 1.00 73.75 219 GLY A CA 1
ATOM 1665 C C . GLY A 1 219 ? -12.172 -1.091 -17.407 1.00 73.75 219 GLY A C 1
ATOM 1666 O O . GLY A 1 219 ? -12.820 -0.570 -18.319 1.00 73.75 219 GLY A O 1
ATOM 1667 N N . ASP A 1 220 ? -10.881 -1.408 -17.525 1.00 73.44 220 ASP A N 1
ATOM 1668 C CA . ASP A 1 220 ? -10.099 -1.281 -18.750 1.00 73.44 220 ASP A CA 1
ATOM 1669 C C . ASP A 1 220 ? -10.006 -2.634 -19.472 1.00 73.44 220 ASP A C 1
ATOM 1671 O O . ASP A 1 220 ? -9.611 -3.665 -18.943 1.00 73.44 220 ASP A O 1
ATOM 1675 N N . SER A 1 221 ? -10.393 -2.660 -20.747 1.00 69.75 221 SER A N 1
ATOM 1676 C CA . SER A 1 221 ? -10.285 -3.880 -21.547 1.00 69.75 221 SER A CA 1
ATOM 1677 C C . SER A 1 221 ? -8.842 -4.250 -21.927 1.00 69.75 221 SER A C 1
ATOM 1679 O O . SER A 1 221 ? -8.607 -5.358 -22.425 1.00 69.75 221 SER A O 1
ATOM 1681 N N . SER A 1 222 ? -7.909 -3.317 -21.740 1.00 66.44 222 SER A N 1
ATOM 1682 C CA . SER A 1 222 ? -6.507 -3.379 -22.163 1.00 66.44 222 SER A CA 1
ATOM 1683 C C . SER A 1 222 ? -5.598 -4.014 -21.106 1.00 66.44 222 SER A C 1
ATOM 1685 O O . SER A 1 222 ? -4.520 -4.494 -21.450 1.00 66.44 222 SER A O 1
ATOM 1687 N N . THR A 1 223 ? -6.059 -4.101 -19.857 1.00 66.50 223 THR A N 1
ATOM 1688 C CA . THR A 1 223 ? -5.344 -4.648 -18.690 1.00 66.50 223 THR A CA 1
ATOM 1689 C C . THR A 1 223 ? -5.670 -6.131 -18.425 1.00 66.50 223 THR A C 1
ATOM 1691 O O . THR A 1 223 ? -5.414 -6.676 -17.351 1.00 66.50 223 THR A O 1
ATOM 1694 N N . ASN A 1 224 ? -6.246 -6.833 -19.411 1.00 54.88 224 ASN A N 1
ATOM 1695 C CA . ASN A 1 224 ? -6.894 -8.130 -19.193 1.00 54.88 224 ASN A CA 1
ATOM 1696 C C . ASN A 1 224 ? -5.990 -9.367 -19.362 1.00 54.88 224 ASN A C 1
ATOM 1698 O O . ASN A 1 224 ? -5.544 -9.678 -20.469 1.00 54.88 224 ASN A O 1
ATOM 1702 N N . GLY A 1 225 ? -5.906 -10.156 -18.281 1.00 53.38 225 GLY A N 1
ATOM 1703 C CA . GLY A 1 225 ? -5.629 -11.601 -18.241 1.00 53.38 225 GLY A CA 1
ATOM 1704 C C . GLY A 1 225 ? -4.163 -12.065 -18.397 1.00 53.38 225 GLY A C 1
ATOM 1705 O O . GLY A 1 225 ? -3.438 -11.566 -19.255 1.00 53.38 225 GLY A O 1
ATOM 1706 N N . PRO A 1 226 ? -3.703 -13.068 -17.615 1.00 51.03 226 PRO A N 1
ATOM 1707 C CA . PRO A 1 226 ? -2.320 -13.553 -17.665 1.00 51.03 226 PRO A CA 1
ATOM 1708 C C . PRO A 1 226 ? -1.930 -14.132 -19.038 1.00 51.03 226 PRO A C 1
ATOM 1710 O O . PRO A 1 226 ? -2.613 -15.015 -19.560 1.00 51.03 226 PRO A O 1
ATOM 1713 N N . ASP A 1 227 ? -0.784 -13.713 -19.591 1.00 57.97 227 ASP A N 1
ATOM 1714 C CA . ASP A 1 227 ? -0.214 -14.252 -20.845 1.00 57.97 227 ASP A CA 1
ATOM 1715 C C . ASP A 1 227 ? 1.122 -14.984 -20.624 1.00 57.97 227 ASP A C 1
ATOM 1717 O O . ASP A 1 227 ? 2.210 -14.431 -20.692 1.00 57.97 227 ASP A O 1
ATOM 1721 N N . TYR A 1 228 ? 1.045 -16.292 -20.445 1.00 53.47 228 TYR A N 1
ATOM 1722 C CA . TYR A 1 228 ? 2.145 -17.203 -20.106 1.00 53.47 228 TYR A CA 1
ATOM 1723 C C . TYR A 1 228 ? 3.334 -17.279 -21.095 1.00 53.47 228 TYR A C 1
ATOM 1725 O O . TYR A 1 228 ? 4.215 -18.118 -20.912 1.00 53.47 228 TYR A O 1
ATOM 1733 N N . SER A 1 229 ? 3.370 -16.470 -22.159 1.00 55.25 229 SER A N 1
ATOM 1734 C CA . SER A 1 229 ? 4.394 -16.531 -23.213 1.00 55.25 229 SER A CA 1
ATOM 1735 C C . SER A 1 229 ? 5.419 -15.389 -23.207 1.00 55.25 229 SER A C 1
ATOM 1737 O O . SER A 1 229 ? 6.350 -15.401 -24.017 1.00 55.25 229 SER A O 1
ATOM 1739 N N . SER A 1 230 ? 5.281 -14.423 -22.299 1.00 62.34 230 SER A N 1
ATOM 1740 C CA . SER A 1 230 ? 6.011 -13.154 -22.377 1.00 62.34 230 SER A CA 1
ATOM 1741 C C . SER A 1 230 ? 7.189 -13.022 -21.411 1.00 62.34 230 SER A C 1
ATOM 1743 O O . SER A 1 230 ? 7.267 -13.691 -20.381 1.00 62.34 230 SER A O 1
ATOM 1745 N N . ARG A 1 231 ? 8.141 -12.160 -21.781 1.00 67.50 231 ARG A N 1
ATOM 1746 C CA . ARG A 1 231 ? 9.394 -11.898 -21.064 1.00 67.50 231 ARG A CA 1
ATOM 1747 C C . ARG A 1 231 ? 9.491 -10.412 -20.752 1.00 67.50 231 ARG A C 1
ATOM 1749 O O . ARG A 1 231 ? 9.170 -9.622 -21.629 1.00 67.50 231 ARG A O 1
ATOM 1756 N N . TYR A 1 232 ? 9.984 -10.073 -19.563 1.00 74.06 232 TYR A N 1
ATOM 1757 C CA . TYR A 1 232 ? 10.254 -8.689 -19.177 1.00 74.06 232 TYR A CA 1
ATOM 1758 C C . TYR A 1 232 ? 11.743 -8.483 -18.905 1.00 74.06 232 TYR A C 1
ATOM 1760 O O . TYR A 1 232 ? 12.417 -9.315 -18.288 1.00 74.06 232 TYR A O 1
ATOM 1768 N N . TRP A 1 233 ? 12.232 -7.351 -19.382 1.00 79.00 233 TRP A N 1
ATOM 1769 C CA . TRP A 1 233 ? 13.539 -6.779 -19.161 1.00 79.00 233 TRP A CA 1
ATOM 1770 C C . TRP A 1 233 ? 13.646 -6.387 -17.699 1.00 79.00 233 TRP A C 1
ATOM 1772 O O . TRP A 1 233 ? 12.730 -5.802 -17.121 1.00 79.00 233 TRP A O 1
ATOM 1782 N N . SER A 1 234 ? 14.796 -6.706 -17.121 1.00 84.00 234 SER A N 1
ATOM 1783 C CA . SER A 1 234 ? 15.204 -6.169 -15.838 1.00 84.00 234 SER A CA 1
ATOM 1784 C C . SER A 1 234 ? 16.326 -5.169 -16.038 1.00 84.00 234 SER A C 1
ATOM 1786 O O . SER A 1 234 ? 17.215 -5.433 -16.840 1.00 84.00 234 SER A O 1
ATOM 1788 N N . SER A 1 235 ? 16.364 -4.089 -15.264 1.00 85.50 235 SER A N 1
ATOM 1789 C CA . SER A 1 235 ? 17.517 -3.185 -15.221 1.00 85.50 235 SER A CA 1
ATOM 1790 C C . SER A 1 235 ? 18.782 -3.832 -14.639 1.00 85.50 235 SER A C 1
ATOM 1792 O O . SER A 1 235 ? 19.867 -3.283 -14.795 1.00 85.50 235 SER A O 1
ATOM 1794 N N . THR A 1 236 ? 18.684 -5.013 -14.014 1.00 84.75 236 THR A N 1
ATOM 1795 C CA . THR A 1 236 ? 19.846 -5.748 -13.501 1.00 84.75 236 THR A CA 1
ATOM 1796 C C . THR A 1 236 ? 20.664 -6.375 -14.640 1.00 84.75 236 THR A C 1
ATOM 1798 O O . THR A 1 236 ? 20.272 -7.389 -15.236 1.00 84.75 236 THR A O 1
ATOM 1801 N N . SER A 1 237 ? 21.857 -5.840 -14.895 1.00 77.06 237 SER A N 1
ATOM 1802 C CA . SER A 1 237 ? 22.849 -6.429 -15.793 1.00 77.06 237 SER A CA 1
ATOM 1803 C C . SER A 1 237 ? 23.732 -7.448 -15.064 1.00 77.06 237 SER A C 1
ATOM 1805 O O . SER A 1 237 ? 24.218 -7.217 -13.955 1.00 77.06 237 SER A O 1
ATOM 1807 N N . ILE A 1 238 ? 23.940 -8.619 -15.679 1.00 65.94 238 ILE A N 1
ATOM 1808 C CA . ILE A 1 238 ? 24.877 -9.631 -15.175 1.00 65.94 238 ILE A CA 1
ATOM 1809 C C . ILE A 1 238 ? 25.980 -9.853 -16.209 1.00 65.94 238 ILE A C 1
ATOM 1811 O O . ILE A 1 238 ? 25.847 -10.631 -17.149 1.00 65.94 238 ILE A O 1
ATOM 1815 N N . SER A 1 239 ? 27.133 -9.217 -15.988 1.00 57.09 239 SER A N 1
ATOM 1816 C CA . SER A 1 239 ? 28.376 -9.384 -16.766 1.00 57.09 239 SER A CA 1
ATOM 1817 C C . SER A 1 239 ? 28.320 -8.932 -18.240 1.00 57.09 239 SER A C 1
ATOM 1819 O O . SER A 1 239 ? 27.319 -8.417 -18.723 1.00 57.09 239 SER A O 1
ATOM 1821 N N . SER A 1 240 ? 29.419 -9.136 -18.980 1.00 54.22 240 SER A N 1
ATOM 1822 C CA . SER A 1 240 ? 29.632 -8.713 -20.380 1.00 54.22 240 SER A CA 1
ATOM 1823 C C . SER A 1 240 ? 28.702 -9.355 -21.429 1.00 54.22 240 SER A C 1
ATOM 1825 O O . SER A 1 240 ? 28.998 -9.306 -22.620 1.00 54.22 240 SER A O 1
ATOM 1827 N N . TRP A 1 241 ? 27.643 -10.037 -20.994 1.00 51.59 241 TRP A N 1
ATOM 1828 C CA . TRP A 1 241 ? 26.619 -10.666 -21.834 1.00 51.59 241 TRP A CA 1
ATOM 1829 C C . TRP A 1 241 ? 25.326 -9.834 -21.883 1.00 51.59 241 TRP A C 1
ATOM 1831 O O . TRP A 1 241 ? 24.403 -10.196 -22.609 1.00 51.59 241 TRP A O 1
ATOM 1841 N N . GLY A 1 242 ? 25.293 -8.718 -21.143 1.00 55.72 242 GLY A N 1
ATOM 1842 C CA . GLY A 1 242 ? 24.209 -7.747 -21.068 1.00 55.72 242 GLY A CA 1
ATOM 1843 C C . GLY A 1 242 ? 23.106 -8.111 -20.066 1.00 55.72 242 GLY A C 1
ATOM 1844 O O . GLY A 1 242 ? 23.381 -8.742 -19.041 1.00 55.72 242 GLY A O 1
ATOM 1845 N N . PRO A 1 243 ? 21.873 -7.642 -20.292 1.00 57.91 243 PRO A N 1
ATOM 1846 C CA . PRO A 1 243 ? 20.831 -7.620 -19.273 1.00 57.91 243 PRO A CA 1
ATOM 1847 C C . PRO A 1 243 ? 20.265 -8.989 -18.924 1.00 57.91 243 PRO A C 1
ATOM 1849 O O . PRO A 1 243 ? 20.158 -9.885 -19.767 1.00 57.91 243 PRO A O 1
ATOM 1852 N N . THR A 1 244 ? 19.838 -9.135 -17.670 1.00 61.44 244 THR A N 1
ATOM 1853 C CA . THR A 1 244 ? 19.140 -10.340 -17.224 1.00 61.44 244 THR A CA 1
ATOM 1854 C C . THR A 1 244 ? 17.673 -10.258 -17.621 1.00 61.44 244 THR A C 1
ATOM 1856 O O . THR A 1 244 ? 16.991 -9.280 -17.327 1.00 61.44 244 THR A O 1
ATOM 1859 N N . VAL A 1 245 ? 17.158 -11.317 -18.239 1.00 57.47 245 VAL A N 1
ATOM 1860 C CA . VAL A 1 245 ? 15.719 -11.481 -18.471 1.00 57.47 245 VAL A CA 1
ATOM 1861 C C . VAL A 1 245 ? 15.182 -12.465 -17.451 1.00 57.47 245 VAL A C 1
ATOM 1863 O O . VAL A 1 245 ? 15.672 -13.596 -17.371 1.00 57.47 245 VAL A O 1
ATOM 1866 N N . LEU A 1 246 ? 14.143 -12.080 -16.711 1.00 52.69 246 LEU A N 1
ATOM 1867 C CA . LEU A 1 246 ? 13.348 -13.062 -15.987 1.00 52.69 246 LEU A CA 1
ATOM 1868 C C . LEU A 1 246 ? 12.301 -13.622 -16.952 1.00 52.69 246 LEU A C 1
ATOM 1870 O O . LEU A 1 246 ? 11.477 -12.892 -17.504 1.00 52.69 246 LEU A O 1
ATOM 1874 N N . THR A 1 247 ? 12.340 -14.934 -17.182 1.00 46.94 247 THR A N 1
ATOM 1875 C CA . THR A 1 247 ? 11.212 -15.606 -17.831 1.00 46.94 247 THR A CA 1
ATOM 1876 C C . THR A 1 247 ? 10.188 -15.899 -16.752 1.00 46.94 247 THR A C 1
ATOM 1878 O O . THR A 1 247 ? 10.437 -16.727 -15.877 1.00 46.94 247 THR A O 1
ATOM 1881 N N . PHE A 1 248 ? 9.054 -15.215 -16.813 1.00 46.28 248 PHE A N 1
ATOM 1882 C CA . PHE A 1 248 ? 7.961 -15.468 -15.896 1.00 46.28 248 PHE A CA 1
ATOM 1883 C C . PHE A 1 248 ? 7.226 -16.745 -16.312 1.00 46.28 248 PHE A C 1
ATOM 1885 O O . PHE A 1 248 ? 6.911 -16.909 -17.493 1.00 46.28 248 PHE A O 1
ATOM 1892 N N . PRO A 1 249 ? 6.878 -17.641 -15.376 1.00 39.69 249 PRO A N 1
ATOM 1893 C CA . PRO A 1 249 ? 5.857 -18.644 -15.629 1.00 39.69 249 PRO A CA 1
ATOM 1894 C C . PRO A 1 249 ? 4.458 -18.015 -15.724 1.00 39.69 249 PRO A C 1
ATOM 1896 O O . PRO A 1 249 ? 3.545 -18.717 -16.132 1.00 39.69 249 PRO A O 1
ATOM 1899 N N . ILE A 1 250 ? 4.269 -16.740 -15.345 1.00 39.72 250 ILE A N 1
ATOM 1900 C CA . ILE A 1 250 ? 2.993 -16.005 -15.354 1.00 39.72 250 ILE A CA 1
ATOM 1901 C C . ILE A 1 250 ? 3.261 -14.537 -15.720 1.00 39.72 250 ILE A C 1
ATOM 1903 O O . ILE A 1 250 ? 3.897 -13.817 -14.958 1.00 39.72 250 ILE A O 1
ATOM 1907 N N . ARG A 1 251 ? 2.773 -14.071 -16.871 1.00 49.38 251 ARG A N 1
ATOM 1908 C CA . ARG A 1 251 ? 2.884 -12.660 -17.262 1.00 49.38 251 ARG A CA 1
ATOM 1909 C C . ARG A 1 251 ? 1.770 -11.835 -16.643 1.00 49.38 251 ARG A C 1
ATOM 1911 O O . ARG A 1 251 ? 0.606 -12.208 -16.754 1.00 49.38 251 ARG A O 1
ATOM 1918 N N . ILE A 1 252 ? 2.141 -10.699 -16.077 1.00 48.25 252 ILE A N 1
ATOM 1919 C CA . ILE A 1 252 ? 1.233 -9.691 -15.531 1.00 48.25 252 ILE A CA 1
ATOM 1920 C C . ILE A 1 252 ? 0.614 -8.922 -16.702 1.00 48.25 252 ILE A C 1
ATOM 1922 O O . ILE A 1 252 ? 1.295 -8.691 -17.697 1.00 48.25 252 ILE A O 1
ATOM 1926 N N . PRO A 1 253 ? -0.689 -8.630 -16.685 1.00 48.78 253 PRO A N 1
ATOM 1927 C CA . PRO A 1 253 ? -1.469 -8.371 -17.882 1.00 48.78 253 PRO A CA 1
ATOM 1928 C C . PRO A 1 253 ? -1.371 -6.891 -18.262 1.00 48.78 253 PRO A C 1
ATOM 1930 O O . PRO A 1 253 ? -2.353 -6.169 -18.319 1.00 48.78 253 PRO A O 1
ATOM 1933 N N . MET A 1 254 ? -0.150 -6.448 -18.518 1.00 41.34 254 MET A N 1
ATOM 1934 C CA . MET A 1 254 ? 0.137 -5.297 -19.357 1.00 41.34 254 MET A CA 1
ATOM 1935 C C . MET A 1 254 ? 0.518 -5.888 -20.713 1.00 41.34 254 MET A C 1
ATOM 1937 O O . MET A 1 254 ? 1.441 -6.711 -20.809 1.00 41.34 254 MET A O 1
ATOM 1941 N N . GLN A 1 255 ? -0.307 -5.643 -21.732 1.00 29.08 255 GLN A N 1
ATOM 1942 C CA . GLN A 1 255 ? -0.193 -6.345 -23.006 1.00 29.08 255 GLN A CA 1
ATOM 1943 C C . GLN A 1 255 ? 1.122 -6.037 -23.723 1.00 29.08 255 GLN A C 1
ATOM 1945 O O . GLN A 1 255 ? 1.221 -5.053 -24.429 1.00 29.08 255 GLN A O 1
ATOM 1950 N N . ARG A 1 256 ? 2.018 -7.021 -23.735 1.00 36.66 256 ARG A N 1
ATOM 1951 C CA . ARG A 1 256 ? 3.125 -7.175 -24.698 1.00 36.66 256 ARG A CA 1
ATOM 1952 C C . ARG A 1 256 ? 4.438 -6.416 -24.487 1.00 36.66 256 ARG A C 1
ATOM 1954 O O . ARG A 1 256 ? 5.233 -6.488 -25.402 1.00 36.66 256 ARG A O 1
ATOM 1961 N N . ALA A 1 257 ? 4.841 -5.977 -23.298 1.00 31.62 257 ALA A N 1
ATOM 1962 C CA . ALA A 1 257 ? 6.185 -5.402 -23.177 1.00 31.62 257 ALA A CA 1
ATOM 1963 C C . ALA A 1 257 ? 7.316 -6.347 -22.782 1.00 31.62 257 ALA A C 1
ATOM 1965 O O . ALA A 1 257 ? 7.232 -7.151 -21.855 1.00 31.62 257 ALA A O 1
ATOM 1966 N N . GLU A 1 258 ? 8.420 -6.126 -23.488 1.00 37.06 258 GLU A N 1
ATOM 1967 C CA . GLU A 1 258 ? 9.754 -6.497 -23.084 1.00 37.06 258 GLU A CA 1
ATOM 1968 C C . GLU A 1 258 ? 10.224 -5.618 -21.921 1.00 37.06 258 GLU A C 1
ATOM 1970 O O . GLU A 1 258 ? 11.222 -5.970 -21.358 1.00 37.06 258 GLU A O 1
ATOM 1975 N N . ALA A 1 259 ? 9.532 -4.575 -21.448 1.00 32.12 259 ALA A N 1
ATOM 1976 C CA . ALA A 1 259 ? 9.926 -3.795 -20.267 1.00 32.12 259 ALA A CA 1
ATOM 1977 C C . ALA A 1 259 ? 8.736 -3.337 -19.432 1.00 32.12 259 ALA A C 1
ATOM 1979 O O . ALA A 1 259 ? 7.733 -2.875 -19.960 1.00 32.12 259 ALA A O 1
ATOM 1980 N N . MET A 1 260 ? 8.865 -3.484 -18.121 1.00 42.12 260 MET A N 1
ATOM 1981 C CA . MET A 1 260 ? 7.861 -3.083 -17.144 1.00 42.12 260 MET A CA 1
ATOM 1982 C C . MET A 1 260 ? 8.385 -1.892 -16.350 1.00 42.12 260 MET A C 1
ATOM 1984 O O . MET A 1 260 ? 9.594 -1.677 -16.333 1.00 42.12 260 MET A O 1
ATOM 1988 N N . ILE A 1 261 ? 7.510 -1.124 -15.710 1.00 52.16 261 ILE A N 1
ATOM 1989 C CA . ILE A 1 261 ? 7.895 0.116 -15.038 1.00 52.16 261 ILE A CA 1
ATOM 1990 C C . ILE A 1 261 ? 7.365 0.115 -13.627 1.00 52.16 261 ILE A C 1
ATOM 1992 O O . ILE A 1 261 ? 6.206 -0.248 -13.399 1.00 52.16 261 ILE A O 1
ATOM 1996 N N . ILE A 1 262 ? 8.241 0.479 -12.698 1.00 52.19 262 ILE A N 1
ATOM 1997 C CA . ILE A 1 262 ? 7.928 0.539 -11.283 1.00 52.19 262 ILE A CA 1
ATOM 1998 C C . ILE A 1 262 ? 8.306 1.913 -10.718 1.00 52.19 262 ILE A C 1
ATOM 2000 O O . ILE A 1 262 ? 9.290 2.479 -11.179 1.00 52.19 262 ILE A O 1
ATOM 2004 N N . ALA A 1 263 ? 7.505 2.444 -9.791 1.00 50.59 263 ALA A N 1
ATOM 2005 C CA . ALA A 1 263 ? 7.760 3.663 -9.009 1.00 50.59 263 ALA A CA 1
ATOM 2006 C C . ALA A 1 263 ? 7.666 3.359 -7.507 1.00 50.59 263 ALA A C 1
ATOM 2008 O O . ALA A 1 263 ? 6.804 2.520 -7.142 1.00 50.59 263 ALA A O 1
#

Radius of gyration: 29.82 Å; chains: 1; bounding box: 57×46×103 Å

InterPro domains:
  IPR059888 Phage tail-like, trimerisation region [PF26696] (22-100)

Sequence (263 aa):
MKKVFTLILIVLTFSSVRAQIGINTTTPADGAILDISSSDKGVMFPNIALSSRDVEAPVTEPTHGIFVFNTATAGTGDMAVTPGYYWWDDTISEWVRFTSGEDGNHYVGELYGGGVVFYVYENGKHGLIASLDDLSSGGDYTLEWGPNFTDTDSQSWWDGATNTSIANSNSPVANDAVKVCEDYVAPDGTSDWHLPSIGELKALEDAAYVLFKVLDTDGDSSTNGPDYSSRYWSSTSISSWGPTVLTFPIRIPMQRAEAMIIA

Foldseek 3Di:
DVVVVVVVVVVVVPPDDDQAAEAVDPDADPPHSYHYDDPPDDDAFAEDADAWFLDCPPPDPADFFRKYFHPYQHDDDPGTDDTAIWTADPVRNTTDGDDPLPPPADDALDDPLQFGFQAAPPSRNDGKGWHLADLDDDDDPPAAAAPDLADPPLADQFCQLVLLVSRCVVPNDCRHQSNSQQPDAHPVRRHSKGFAHNNVVVSNLVRQVSLQVSLVPVPDPQQDDKDQPDKAWHSHFDPSRHTDIDRRSTHRRNPDDNTIIMD

Organism: NCBI:txid930804

pLDDT: mean 78.58, std 15.98, range [29.08, 97.69]

Secondary structure (DSSP, 8-state):
-HHHHHHHHHHHTT------EEES-SSPPTT-SEEE--SS----PPEE--S-TT--TTSSSPPTT-EEEE---B--GGG-B-SEEEEEETTTTEEEE---S-SS---TT-EETTEEEEEEEGGGTEEEEEESS----SSSS----SSTTT--S---SS-HHHHHHHHHHH---TTSHHHHHHT---TT-----BPPPHHHHHHHHHHHHHHHHHHTTSS-TTS----TT-EEEEEEE-GGG-EEEEE-SS--SSTT-SB--B-